Protein AF-0000000069109371 (afdb_homodimer)

Nearest PDB structures (foldseek):
  8oup-assembly1_A  TM=9.408E-01  e=2.846E-06  Spisula solidissima
  8grz-assembly1_A  TM=8.926E-01  e=3.294E-06  Homo sapiens
  2fam-assembly1_A  TM=8.790E-01  e=2.100E-05  Aplysia limacina
  8wub-assembly1_A  TM=8.180E-01  e=6.845E-06  Homo sapiens
  7vqg-assembly1_A  TM=8.157E-01  e=6.209E-06  Homo sapiens

Sequence (316 aa):
CNGMTSTEFTEEQKQLVKTTWNIVREDISKVGVITFLRLFEKFPDVQDLFVPFRGLNSEELRQNVGLREHGMRVMGTIEKCITRIEQPDKLTSMLESLGEKHVVFDTKIEYFDLLSPQLIQAIKPAIGDQWTPSVEQAWNNFLLYITGIMKGAMLQGTCNGMTSTEFTEEQKQLVKTTWNIVREDISKVGVITFLRLFEKFPDVQDLFVPFRGLNSEELRQNVGLREHGMRVMGTIEKCITRIEQPDKLTSMLESLGEKHVVFDTKIEYFDLLSPQLIQAIKPAIGDQWTPSVEQAWNNFLLYITGIMKGAMLQGT

Organism: Magallana gigas (NCBI:txid29159)

Foldseek 3Di:
DPVVLDLDQDPVLLVLCLVLVVLLVVVQLVLLLQLVLVLCVVPVVVLVLVVVRPPPDSVCSVVDPVSSVVSNVVSVLVVVCSVCVVVVVVLLVVLLVVLVVCVVSVHDLCVLVSRLVSSLVSSDVSSPPPDDPSNSSSSVSSSVVSSVSSNVSNVVVD/DPPVLDLDQDPVLLVLCLVLVVLLVVVQLVLLLQLVLVLCVVPVVVLVLVVVRPPPDSVCSVPDPVSSVVSNVVSVLVVVCSVCVVVVVVLLVVLLVVLVVCVVSVHDLCVLVSRLVSSLVSSDVSSPPPDDPSNSSSSSSSSCVSSVSSNVSNVVVD

Solvent-accessible surface area (backbone atoms only — not comparable to full-atom values): 16884 Å² total; per-residue (Å²): 136,78,79,68,76,69,71,66,71,45,75,68,30,52,51,46,43,55,58,47,41,68,47,36,62,79,44,38,60,60,34,23,35,48,18,50,52,50,38,33,68,78,35,55,73,61,33,56,64,37,49,91,51,48,91,58,49,72,70,53,50,74,68,32,64,65,51,45,52,50,18,38,52,54,46,49,49,50,49,51,44,62,75,27,61,89,37,58,69,62,40,47,52,53,35,29,54,50,18,47,51,35,39,57,57,66,54,58,70,68,51,54,69,58,43,50,60,30,40,50,62,34,44,45,69,58,47,43,87,73,59,39,74,67,49,52,49,23,46,52,19,46,51,52,51,55,50,46,48,15,42,52,34,36,56,67,74,98,136,83,76,72,76,68,73,67,72,43,74,68,30,52,52,46,44,53,59,48,42,68,47,36,60,80,44,38,58,59,35,22,36,48,18,52,52,49,36,32,69,77,34,55,74,62,34,57,65,38,50,88,50,50,88,58,50,72,69,55,49,74,68,32,66,66,50,45,52,51,18,36,51,54,47,51,49,51,50,50,43,62,75,27,62,88,37,58,68,63,39,47,52,54,34,29,54,50,19,47,51,36,37,57,58,65,54,58,70,70,51,54,70,58,42,51,61,30,42,52,63,35,46,44,69,57,48,44,88,73,60,40,75,68,48,51,51,23,46,53,19,45,52,50,51,56,49,45,48,15,42,51,34,38,55,66,73,99

InterPro domains:
  IPR000971 Globin [PF00042] (36-147)
  IPR000971 Globin [PS01033] (8-155)
  IPR009050 Globin-like superfamily [SSF46458] (6-154)
  IPR012292 Globin/Protoglobin [G3DSA:1.10.490.10] (2-155)
  IPR050532 Globin-like Oxygen Transporters [PTHR46458] (6-152)

Radius of gyration: 23.79 Å; Cα contacts (8 Å, |Δi|>4): 304; chains: 2; bounding box: 38×77×53 Å

Structure (mmCIF, N/CA/C/O backbone):
data_AF-0000000069109371-model_v1
#
loop_
_entity.id
_entity.type
_entity.pdbx_description
1 polymer 'Globin domain-containing protein'
#
loop_
_atom_site.group_PDB
_atom_site.id
_atom_site.type_symbol
_atom_site.label_atom_id
_atom_site.label_alt_id
_atom_site.label_comp_id
_atom_site.label_asym_id
_atom_site.label_entity_id
_atom_site.label_seq_id
_atom_site.pdbx_PDB_ins_code
_atom_site.Cartn_x
_atom_site.Cartn_y
_atom_site.Cartn_z
_atom_site.occupancy
_atom_site.B_iso_or_equiv
_atom_site.auth_seq_id
_atom_site.auth_comp_id
_atom_site.auth_asym_id
_atom_site.auth_atom_id
_atom_site.pdbx_PDB_model_num
ATOM 1 N N . CYS A 1 1 ? -16.188 31.359 28.922 1 31.09 1 CYS A N 1
ATOM 2 C CA . CYS A 1 1 ? -15.055 30.484 28.625 1 31.09 1 CYS A CA 1
ATOM 3 C C . CYS A 1 1 ? -15.398 29.516 27.484 1 31.09 1 CYS A C 1
ATOM 5 O O . CYS A 1 1 ? -14.688 28.531 27.266 1 31.09 1 CYS A O 1
ATOM 7 N N . ASN A 1 2 ? -16.625 29.375 27.125 1 33.47 2 ASN A N 1
ATOM 8 C CA . ASN A 1 2 ? -17.453 28.562 26.234 1 33.47 2 ASN A CA 1
ATOM 9 C C . ASN A 1 2 ? -16.953 28.625 24.797 1 33.47 2 ASN A C 1
ATOM 11 O O . ASN A 1 2 ? -17.734 28.5 23.859 1 33.47 2 ASN A O 1
ATOM 15 N N . GLY A 1 3 ? -15.898 29.438 24.484 1 38.25 3 GLY A N 1
ATOM 16 C CA . GLY A 1 3 ? -15.398 29.656 23.141 1 38.25 3 GLY A CA 1
ATOM 17 C C . GLY A 1 3 ? -15.281 28.375 22.328 1 38.25 3 GLY A C 1
ATOM 18 O O . GLY A 1 3 ? -14.234 27.734 22.344 1 38.25 3 GLY A O 1
ATOM 19 N N . MET A 1 4 ? -16.172 27.516 22.203 1 41.62 4 MET A N 1
ATOM 20 C CA . MET A 1 4 ? -16.375 26.234 21.547 1 41.62 4 MET A CA 1
ATOM 21 C C . MET A 1 4 ? -15.773 26.234 20.141 1 41.62 4 MET A C 1
ATOM 23 O O . MET A 1 4 ? -16.281 26.906 19.25 1 41.62 4 MET A O 1
ATOM 27 N N . THR A 1 5 ? -14.43 26.281 20.031 1 56.81 5 THR A N 1
ATOM 28 C CA . THR A 1 5 ? -13.711 26.328 18.766 1 56.81 5 THR A CA 1
ATOM 29 C C . THR A 1 5 ? -14.352 25.391 17.75 1 56.81 5 THR A C 1
ATOM 31 O O . THR A 1 5 ? -14.57 24.219 18.016 1 56.81 5 THR A O 1
ATOM 34 N N . SER A 1 6 ? -15.273 25.984 17.016 1 67.81 6 SER A N 1
ATOM 35 C CA . SER A 1 6 ? -16 25.281 15.969 1 67.81 6 SER A CA 1
ATOM 36 C C . SER A 1 6 ? -15.086 24.375 15.156 1 67.81 6 SER A C 1
ATOM 38 O O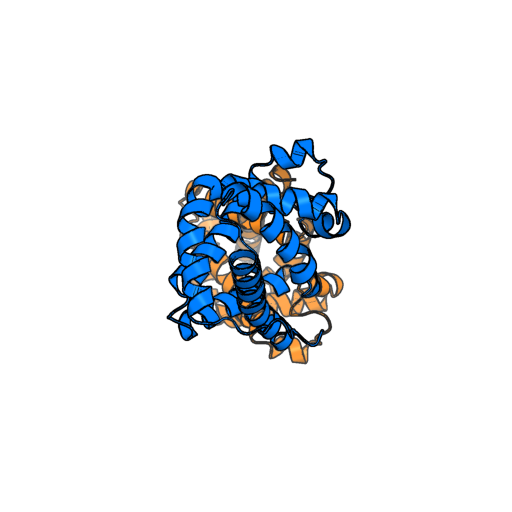 . SER A 1 6 ? -13.945 24.75 14.867 1 67.81 6 SER A O 1
ATOM 40 N N . THR A 1 7 ? -15.383 23.078 15.117 1 74.94 7 THR A N 1
ATOM 41 C CA . THR A 1 7 ? -14.672 22.109 14.289 1 74.94 7 THR A CA 1
ATOM 42 C C . THR A 1 7 ? -15.125 22.188 12.836 1 74.94 7 THR A C 1
ATOM 44 O O . THR A 1 7 ? -14.648 21.438 11.984 1 74.94 7 THR A O 1
ATOM 47 N N . GLU A 1 8 ? -15.93 23.219 12.633 1 83 8 GLU A N 1
ATOM 48 C CA . GLU A 1 8 ? -16.375 23.375 11.25 1 83 8 GLU A CA 1
ATOM 49 C C . GLU A 1 8 ? -15.281 23.984 10.383 1 83 8 GLU A C 1
ATOM 51 O O . GLU A 1 8 ? -14.586 24.906 10.805 1 83 8 GLU A O 1
ATOM 56 N N . PHE A 1 9 ? -15.102 23.438 9.234 1 91.25 9 PHE A N 1
ATOM 57 C CA . PHE A 1 9 ? -14.172 23.969 8.242 1 91.25 9 PHE A CA 1
ATOM 58 C C . PHE A 1 9 ? -14.875 24.969 7.324 1 91.25 9 PHE A C 1
ATOM 60 O O . PHE A 1 9 ? -15.453 24.578 6.305 1 91.25 9 PHE A O 1
ATOM 67 N N . THR A 1 10 ? -14.797 26.297 7.746 1 93.62 10 THR A N 1
ATOM 68 C CA . THR A 1 10 ? -15.609 27.359 7.16 1 93.62 10 THR A CA 1
ATOM 69 C C . THR A 1 10 ? -14.992 27.859 5.859 1 93.62 10 THR A C 1
ATOM 71 O O . THR A 1 10 ? -13.836 27.531 5.555 1 93.62 10 THR A O 1
ATOM 74 N N . GLU A 1 11 ? -15.797 28.672 5.164 1 94.62 11 GLU A N 1
ATOM 75 C CA . GLU A 1 11 ? -15.305 29.281 3.932 1 94.62 11 GLU A CA 1
ATOM 76 C C . GLU A 1 11 ? -14.102 30.188 4.199 1 94.62 11 GLU A C 1
ATOM 78 O O . GLU A 1 11 ? -13.148 30.203 3.424 1 94.62 11 GLU A O 1
ATOM 83 N N . GLU A 1 12 ? -14.172 30.859 5.254 1 95.44 12 GLU A N 1
ATOM 84 C CA . GLU A 1 12 ? -13.062 31.719 5.637 1 95.44 12 GLU A CA 1
ATOM 85 C C . GLU A 1 12 ? -11.797 30.906 5.91 1 95.44 12 GLU A C 1
ATOM 87 O O . GLU A 1 12 ? -10.703 31.297 5.504 1 95.44 12 GLU A O 1
ATOM 92 N N . GLN A 1 13 ? -11.945 29.844 6.539 1 96.56 13 GLN A N 1
ATOM 93 C CA . GLN A 1 13 ? -10.812 28.969 6.855 1 96.56 13 GLN A CA 1
ATOM 94 C C . GLN A 1 13 ? -10.227 28.344 5.594 1 96.56 13 GLN A C 1
ATOM 96 O O . GLN A 1 13 ? -9.016 28.172 5.488 1 96.56 13 GLN A O 1
ATOM 101 N N . LYS A 1 14 ? -11.117 28.016 4.641 1 96.94 14 LYS A N 1
ATOM 102 C CA . LYS A 1 14 ? -10.641 27.516 3.359 1 96.94 14 LYS A CA 1
ATOM 103 C C . LYS A 1 14 ? -9.68 28.5 2.701 1 96.94 14 LYS A C 1
ATOM 105 O O . LYS A 1 14 ? -8.617 28.094 2.205 1 96.94 14 LYS A O 1
ATOM 110 N N . GLN A 1 15 ? -10.047 29.688 2.766 1 96.94 15 GLN A N 1
ATOM 111 C CA . GLN A 1 15 ? -9.219 30.719 2.148 1 96.94 15 GLN A CA 1
ATOM 112 C C . GLN A 1 15 ? -7.891 30.875 2.885 1 96.94 15 GLN A C 1
ATOM 114 O O . GLN A 1 15 ? -6.844 31.047 2.258 1 96.94 15 GLN A O 1
ATOM 119 N N . LEU A 1 16 ? -7.922 30.797 4.195 1 97.81 16 LEU A N 1
ATOM 120 C CA . LEU A 1 16 ? -6.707 30.922 4.992 1 97.81 16 LEU A CA 1
ATOM 121 C C . LEU A 1 16 ? -5.746 29.766 4.695 1 97.81 16 LEU A C 1
ATOM 123 O O . LEU A 1 16 ? -4.543 29.984 4.535 1 97.81 16 LEU A O 1
ATOM 127 N N . VAL A 1 17 ? -6.285 28.578 4.609 1 98.25 17 VAL A N 1
ATOM 128 C CA . VAL A 1 17 ? -5.457 27.406 4.332 1 98.25 17 VAL A CA 1
ATOM 129 C C . VAL A 1 17 ? -4.867 27.516 2.926 1 98.25 17 VAL A C 1
ATOM 131 O O . VAL A 1 17 ? -3.676 27.266 2.729 1 98.25 17 VAL A O 1
ATOM 134 N N . LYS A 1 18 ? -5.668 27.953 1.932 1 97.62 18 LYS A N 1
ATOM 135 C CA . LYS A 1 18 ? -5.195 28.109 0.56 1 97.62 18 LYS A CA 1
ATOM 136 C C . LYS A 1 18 ? -4.07 29.141 0.479 1 97.62 18 LYS A C 1
ATOM 138 O O . LYS A 1 18 ? -3.031 28.891 -0.133 1 97.62 18 LYS A O 1
ATOM 143 N N . THR A 1 19 ? -4.277 30.219 1.129 1 97.31 19 THR A N 1
ATOM 144 C CA . THR A 1 19 ? -3.312 31.312 1.061 1 97.31 19 THR A CA 1
ATOM 145 C C . THR A 1 19 ? -2.01 30.922 1.755 1 97.31 19 THR A C 1
ATOM 147 O O . THR A 1 19 ? -0.923 31.172 1.226 1 97.31 19 THR A O 1
ATOM 150 N N . THR A 1 20 ? -2.137 30.344 2.863 1 97.94 20 THR A N 1
ATOM 151 C CA . THR A 1 20 ? -0.93 30 3.607 1 97.94 20 THR A CA 1
ATOM 152 C C . THR A 1 20 ? -0.245 28.781 2.996 1 97.94 20 THR A C 1
ATOM 154 O O . THR A 1 20 ? 0.967 28.609 3.137 1 97.94 20 THR A O 1
ATOM 157 N N . TRP A 1 21 ? -1.005 27.906 2.289 1 97.94 21 TRP A N 1
ATOM 158 C CA . TRP A 1 21 ? -0.402 26.797 1.563 1 97.94 21 TRP A CA 1
ATOM 159 C C . TRP A 1 21 ? 0.603 27.297 0.532 1 97.94 21 TRP A C 1
ATOM 161 O O . TRP A 1 21 ? 1.646 26.672 0.319 1 97.94 21 TRP A O 1
ATOM 171 N N . ASN A 1 22 ? 0.324 28.422 -0.092 1 97.06 22 ASN A N 1
ATOM 172 C CA . ASN A 1 22 ? 1.21 29 -1.101 1 97.06 22 ASN A CA 1
ATOM 173 C C . ASN A 1 22 ? 2.594 29.297 -0.529 1 97.06 22 ASN A C 1
ATOM 175 O O . ASN A 1 22 ? 3.586 29.281 -1.258 1 97.06 22 ASN A O 1
ATOM 179 N N . ILE A 1 23 ? 2.621 29.484 0.76 1 97.25 23 ILE A N 1
ATOM 180 C CA . ILE A 1 23 ? 3.895 29.703 1.437 1 97.25 23 ILE A CA 1
ATOM 181 C C . ILE A 1 23 ? 4.539 28.359 1.776 1 97.25 23 ILE A C 1
ATOM 183 O O . ILE A 1 23 ? 5.719 28.141 1.495 1 97.25 23 ILE A O 1
ATOM 187 N N . VAL A 1 24 ? 3.764 27.438 2.316 1 97.94 24 VAL A N 1
ATOM 188 C CA . VAL A 1 24 ? 4.234 26.141 2.781 1 97.94 24 VAL A CA 1
ATOM 189 C C . VAL A 1 24 ? 4.812 25.344 1.61 1 97.94 24 VAL A C 1
ATOM 191 O O . VAL A 1 24 ? 5.816 24.641 1.762 1 97.94 24 VAL A O 1
ATOM 194 N N . ARG A 1 25 ? 4.207 25.453 0.442 1 96.31 25 ARG A N 1
ATOM 195 C CA . ARG A 1 25 ? 4.551 24.625 -0.71 1 96.31 25 ARG A CA 1
ATOM 196 C C . ARG A 1 25 ? 5.98 24.891 -1.169 1 96.31 25 ARG A C 1
ATOM 198 O O . ARG A 1 25 ? 6.586 24.062 -1.854 1 96.31 25 ARG A O 1
ATOM 205 N N . GLU A 1 26 ? 6.562 26.062 -0.842 1 95.06 26 GLU A N 1
ATOM 206 C CA . GLU A 1 26 ? 7.941 26.406 -1.181 1 95.06 26 GLU A CA 1
ATOM 207 C C . GLU A 1 26 ? 8.93 25.516 -0.425 1 95.06 26 GLU A C 1
ATOM 209 O O . GLU A 1 26 ? 10.062 25.312 -0.873 1 95.06 26 GLU A O 1
ATOM 214 N N . ASP A 1 27 ? 8.453 24.953 0.69 1 94.75 27 ASP A N 1
ATOM 215 C CA . ASP A 1 27 ? 9.281 24.109 1.544 1 94.75 27 ASP A CA 1
ATOM 216 C C . ASP A 1 27 ? 8.633 22.75 1.765 1 94.75 27 ASP A C 1
ATOM 218 O O . ASP A 1 27 ? 8.766 22.156 2.838 1 94.75 27 ASP A O 1
ATOM 222 N N . ILE A 1 28 ? 7.977 22.297 0.812 1 95.56 28 ILE A N 1
ATOM 223 C CA . ILE A 1 28 ? 7.074 21.172 0.958 1 95.56 28 ILE A CA 1
ATOM 224 C C . ILE A 1 28 ? 7.867 19.922 1.339 1 95.56 28 ILE A C 1
ATOM 226 O O . ILE A 1 28 ? 7.438 19.141 2.193 1 95.56 28 ILE A O 1
ATOM 230 N N . SER A 1 29 ? 9.023 19.734 0.75 1 94.19 29 SER A N 1
ATOM 231 C CA . SER A 1 29 ? 9.836 18.562 1.049 1 94.19 29 SER A CA 1
ATOM 232 C C . SER A 1 29 ? 10.312 18.578 2.498 1 94.19 29 SER A C 1
ATOM 234 O O . SER A 1 29 ? 10.203 17.562 3.205 1 94.19 29 SER A O 1
ATOM 236 N N . LYS A 1 30 ? 10.773 19.719 2.912 1 95.75 30 LYS A N 1
ATOM 237 C CA . LYS A 1 30 ? 11.258 19.875 4.281 1 95.75 30 LYS A CA 1
ATOM 238 C C . LYS A 1 30 ? 10.133 19.656 5.289 1 95.75 30 LYS A C 1
ATOM 240 O O . LYS A 1 30 ? 10.32 18.969 6.293 1 95.75 30 LYS A O 1
ATOM 245 N N . VAL A 1 31 ? 8.969 20.188 5.035 1 97.88 31 VAL A N 1
ATOM 246 C CA . VAL A 1 31 ? 7.832 20.078 5.949 1 97.88 31 VAL A CA 1
ATOM 247 C C . VAL A 1 31 ? 7.422 18.609 6.102 1 97.88 31 VAL A C 1
ATOM 249 O O . VAL A 1 31 ? 7.195 18.141 7.219 1 97.88 31 VAL A O 1
ATOM 252 N N . GLY A 1 32 ? 7.367 17.891 4.992 1 97.88 32 GLY A N 1
ATOM 253 C CA . GLY A 1 32 ? 7.004 16.484 5.039 1 97.88 32 GLY A CA 1
ATOM 254 C C . GLY A 1 32 ? 7.949 15.656 5.883 1 97.88 32 GLY A C 1
ATOM 255 O O . GLY A 1 32 ? 7.512 14.914 6.766 1 97.88 32 GLY A O 1
ATOM 256 N N . VAL A 1 33 ? 9.211 15.859 5.688 1 97.19 33 VAL A N 1
ATOM 257 C CA . VAL A 1 33 ? 10.219 15.07 6.387 1 97.19 33 VAL A CA 1
ATOM 258 C C . VAL A 1 33 ? 10.203 15.414 7.875 1 97.19 33 VAL A C 1
ATOM 260 O O . VAL A 1 33 ? 10.203 14.516 8.727 1 97.19 33 VAL A O 1
ATOM 263 N N . ILE A 1 34 ? 10.117 16.688 8.203 1 97.75 34 ILE A N 1
ATOM 264 C CA . ILE A 1 34 ? 10.141 17.141 9.586 1 97.75 34 ILE A CA 1
ATOM 265 C C . ILE A 1 34 ? 8.93 16.578 10.328 1 97.75 34 ILE A C 1
ATOM 267 O O . ILE A 1 34 ? 9.031 16.203 11.5 1 97.75 34 ILE A O 1
ATOM 271 N N . THR A 1 35 ? 7.832 16.516 9.633 1 98.5 35 THR A N 1
ATOM 272 C CA . THR A 1 35 ? 6.621 15.984 10.242 1 98.5 35 THR A CA 1
ATOM 273 C C . THR A 1 35 ? 6.855 14.562 10.742 1 98.5 35 THR A C 1
ATOM 275 O O . THR A 1 35 ? 6.551 14.242 11.898 1 98.5 35 THR A O 1
ATOM 278 N N . PHE A 1 36 ? 7.449 13.773 9.969 1 98.19 36 PHE A N 1
ATOM 279 C CA . PHE A 1 36 ? 7.617 12.375 10.336 1 98.19 36 PHE A CA 1
ATOM 280 C C . PHE A 1 36 ? 8.773 12.211 11.312 1 98.19 36 PHE A C 1
ATOM 282 O O . PHE A 1 36 ? 8.734 11.352 12.195 1 98.19 36 PHE A O 1
ATOM 289 N N . LEU A 1 37 ? 9.805 13.031 11.148 1 98.06 37 LEU A N 1
ATOM 290 C CA . LEU A 1 37 ? 10.883 12.992 12.133 1 98.06 37 LEU A CA 1
ATOM 291 C C . LEU A 1 37 ? 10.352 13.305 13.531 1 98.06 37 LEU A C 1
ATOM 293 O O . LEU A 1 37 ? 10.688 12.617 14.492 1 98.06 37 LEU A O 1
ATOM 297 N N . ARG A 1 38 ? 9.477 14.266 13.602 1 97.88 38 ARG A N 1
ATOM 298 C CA . ARG A 1 38 ? 8.867 14.625 14.883 1 97.88 38 ARG A CA 1
ATOM 299 C C . ARG A 1 38 ? 7.965 13.5 15.391 1 97.88 38 ARG A C 1
ATOM 301 O O . ARG A 1 38 ? 8.008 13.156 16.578 1 97.88 38 ARG A O 1
ATOM 308 N N . LEU A 1 39 ? 7.207 12.922 14.508 1 98.19 39 LEU A N 1
ATOM 309 C CA . LEU A 1 39 ? 6.312 11.828 14.867 1 98.19 39 LEU A CA 1
ATOM 310 C C . LEU A 1 39 ? 7.094 10.656 15.445 1 98.19 39 LEU A C 1
ATOM 312 O O . LEU A 1 39 ? 6.762 10.148 16.531 1 98.19 39 LEU A O 1
ATOM 316 N N . PHE A 1 40 ? 8.148 10.297 14.789 1 97.94 40 PHE A N 1
ATOM 317 C CA . PHE A 1 40 ? 8.906 9.117 15.172 1 97.94 40 PHE A CA 1
ATOM 318 C C . PHE A 1 40 ? 9.711 9.367 16.438 1 97.94 40 PHE A C 1
ATOM 320 O O . PHE A 1 40 ? 9.922 8.461 17.25 1 97.94 40 PHE A O 1
ATOM 327 N N . GLU A 1 41 ? 10.156 10.586 16.562 1 97.38 41 GLU A N 1
ATOM 328 C CA . GLU A 1 41 ? 10.859 10.953 17.797 1 97.38 41 GLU A CA 1
ATOM 329 C C . GLU A 1 41 ? 9.938 10.875 19 1 97.38 41 GLU A C 1
ATOM 331 O O . GLU A 1 41 ? 10.312 10.336 20.047 1 97.38 41 GLU A O 1
ATOM 336 N N . LYS A 1 42 ? 8.773 11.32 18.906 1 97.25 42 LYS A N 1
ATOM 337 C CA . LYS A 1 42 ? 7.832 11.375 20.016 1 97.25 42 LYS A CA 1
ATOM 338 C C . LYS A 1 42 ? 7.168 10.023 20.234 1 97.25 42 LYS A C 1
ATOM 340 O O . LYS A 1 42 ? 6.855 9.664 21.375 1 97.25 42 LYS A O 1
ATOM 345 N N . PHE A 1 43 ? 6.969 9.32 19.125 1 96.94 43 PHE A N 1
ATOM 346 C CA . PHE A 1 43 ? 6.258 8.047 19.203 1 96.94 43 PHE A CA 1
ATOM 347 C C . PHE A 1 43 ? 7.027 6.953 18.469 1 96.94 43 PHE A C 1
ATOM 349 O O . PHE A 1 43 ? 6.617 6.516 17.406 1 96.94 43 PHE A O 1
ATOM 356 N N . PRO A 1 44 ? 8.008 6.391 19.078 1 95.81 44 PRO A N 1
ATOM 357 C CA . PRO A 1 44 ? 8.852 5.387 18.422 1 95.81 44 PRO A CA 1
ATOM 358 C C . PRO A 1 44 ? 8.07 4.137 18.016 1 95.81 44 PRO A C 1
ATOM 360 O O . PRO A 1 44 ? 8.398 3.496 17.016 1 95.81 44 PRO A O 1
ATOM 363 N N . ASP A 1 45 ? 7.016 3.824 18.75 1 95 45 ASP A N 1
ATOM 364 C CA . ASP A 1 45 ? 6.188 2.67 18.422 1 95 45 ASP A CA 1
ATOM 365 C C . ASP A 1 45 ? 5.496 2.865 17.078 1 95 45 ASP A C 1
ATOM 367 O O . ASP A 1 45 ? 5.277 1.9 16.344 1 95 45 ASP A O 1
ATOM 371 N N . VAL A 1 46 ? 5.211 4.082 16.734 1 95.62 46 VAL A N 1
ATOM 372 C CA . VAL A 1 46 ? 4.59 4.383 15.445 1 95.62 46 VAL A CA 1
ATOM 373 C C . VAL A 1 46 ? 5.605 4.184 14.32 1 95.62 46 VAL A C 1
ATOM 375 O O . VAL A 1 46 ? 5.262 3.695 13.242 1 95.62 46 VAL A O 1
ATOM 378 N N . GLN A 1 47 ? 6.852 4.543 14.602 1 95.75 47 GLN A N 1
ATOM 379 C CA . GLN A 1 47 ? 7.895 4.309 13.609 1 95.75 47 GLN A CA 1
ATOM 380 C C . GLN A 1 47 ? 7.969 2.836 13.219 1 95.75 47 GLN A C 1
ATOM 382 O O . GLN A 1 47 ? 8.203 2.504 12.055 1 95.75 47 GLN A O 1
ATOM 387 N N . ASP A 1 48 ? 7.645 1.933 14.18 1 93.75 48 ASP A N 1
ATOM 388 C CA . ASP A 1 48 ? 7.777 0.494 13.969 1 93.75 48 ASP A CA 1
ATOM 389 C C . ASP A 1 48 ? 6.727 -0.018 12.984 1 93.75 48 ASP A C 1
ATOM 391 O O . ASP A 1 48 ? 6.855 -1.122 12.453 1 93.75 48 ASP A O 1
ATOM 395 N N . LEU A 1 49 ? 5.754 0.798 12.75 1 91.25 49 LEU A N 1
ATOM 396 C CA . LEU A 1 49 ? 4.715 0.408 11.805 1 91.25 49 LEU A CA 1
ATOM 397 C C . LEU A 1 49 ? 5.176 0.641 10.367 1 91.25 49 LEU A C 1
ATOM 399 O O . LEU A 1 49 ? 4.57 0.123 9.43 1 91.25 49 LEU A O 1
ATOM 403 N N . PHE A 1 50 ? 6.199 1.457 10.289 1 94 50 PHE A N 1
ATOM 404 C CA . PHE A 1 50 ? 6.773 1.718 8.969 1 94 50 PHE A CA 1
ATOM 405 C C . PHE A 1 50 ? 7.98 0.818 8.719 1 94 50 PHE A C 1
ATOM 407 O O . PHE A 1 50 ? 9.117 1.189 9.031 1 94 50 PHE A O 1
ATOM 414 N N . VAL A 1 51 ? 7.781 -0.224 8.102 1 91.12 51 VAL A N 1
ATOM 415 C CA . VAL A 1 51 ? 8.727 -1.332 7.977 1 91.12 51 VAL A CA 1
ATOM 416 C C . VAL A 1 51 ? 10.055 -0.82 7.441 1 91.12 51 VAL A C 1
ATOM 418 O O . VAL A 1 51 ? 11.117 -1.12 8 1 91.12 51 VAL A O 1
ATOM 421 N N . PRO A 1 52 ? 10.047 0.05 6.426 1 91.25 52 PRO A N 1
ATOM 422 C CA . PRO A 1 52 ? 11.328 0.503 5.891 1 91.25 52 PRO A CA 1
ATOM 423 C C . PRO A 1 52 ? 12.102 1.387 6.871 1 91.25 52 PRO A C 1
ATOM 425 O O . PRO A 1 52 ? 13.289 1.651 6.668 1 91.25 52 PRO A O 1
ATOM 428 N N . PHE A 1 53 ? 11.422 1.802 7.918 1 95.19 53 PHE A N 1
ATOM 429 C CA . PHE A 1 53 ? 12.07 2.76 8.805 1 95.19 53 PHE A CA 1
ATOM 430 C C . PHE A 1 53 ? 12.352 2.135 10.164 1 95.19 53 PHE A C 1
ATOM 432 O O . PHE A 1 53 ? 12.906 2.789 11.055 1 95.19 53 PHE A O 1
ATOM 439 N N . ARG A 1 54 ? 12.031 0.896 10.391 1 93.81 54 ARG A N 1
ATOM 440 C CA . ARG A 1 54 ? 12.203 0.21 11.664 1 93.81 54 ARG A CA 1
ATOM 441 C C . ARG A 1 54 ? 13.672 0.198 12.078 1 93.81 54 ARG A C 1
ATOM 443 O O . ARG A 1 54 ? 14.547 -0.105 11.266 1 93.81 54 ARG A O 1
ATOM 450 N N . GLY A 1 55 ? 13.867 0.624 13.297 1 94.19 55 GLY A N 1
ATOM 451 C CA . GLY A 1 55 ? 15.18 0.483 13.898 1 94.19 55 GLY A CA 1
ATOM 452 C C . GLY A 1 55 ? 16.141 1.589 13.5 1 94.19 55 GLY A C 1
ATOM 453 O O . GLY A 1 55 ? 17.266 1.646 14 1 94.19 55 GLY A O 1
ATOM 454 N N . LEU A 1 56 ? 15.75 2.467 12.602 1 96.12 56 LEU A N 1
ATOM 455 C CA . LEU A 1 56 ? 16.625 3.57 12.211 1 96.12 56 LEU A CA 1
ATOM 456 C C . LEU A 1 56 ? 16.641 4.652 13.289 1 96.12 56 LEU A C 1
ATOM 458 O O . LEU A 1 56 ? 15.617 4.949 13.898 1 96.12 56 LEU A O 1
ATOM 462 N N . ASN A 1 57 ? 17.797 5.215 13.484 1 96.06 57 ASN A N 1
ATOM 463 C CA . ASN A 1 57 ? 17.891 6.344 14.406 1 96.06 57 ASN A CA 1
ATOM 464 C C . ASN A 1 57 ? 17.625 7.668 13.695 1 96.06 57 ASN A C 1
ATOM 466 O O . ASN A 1 57 ? 17.406 7.695 12.477 1 96.06 57 ASN A O 1
ATOM 470 N N . SER A 1 58 ? 17.641 8.75 14.453 1 94.44 58 SER A N 1
ATOM 471 C CA . SER A 1 58 ? 17.25 10.062 13.945 1 94.44 58 SER A CA 1
ATOM 472 C C . SER A 1 58 ? 18.125 10.484 12.773 1 94.44 58 SER A C 1
ATOM 474 O O . SER A 1 58 ? 17.625 11.023 11.781 1 94.44 58 SER A O 1
ATOM 476 N N . GLU A 1 59 ? 19.375 10.273 12.867 1 95.5 59 GLU A N 1
ATOM 477 C CA . GLU A 1 59 ? 20.312 10.664 11.82 1 95.5 59 GLU A CA 1
ATOM 478 C C . GLU A 1 59 ? 20.078 9.859 10.547 1 95.5 59 GLU A C 1
ATOM 480 O O . GLU A 1 59 ? 20.078 10.414 9.445 1 95.5 59 GLU A O 1
ATOM 485 N N . GLU A 1 60 ? 19.859 8.594 10.719 1 96.5 60 GLU A N 1
ATOM 486 C CA . GLU A 1 60 ? 19.578 7.723 9.578 1 96.5 60 GLU A CA 1
ATOM 487 C C . GLU A 1 60 ? 18.266 8.125 8.898 1 96.5 60 GLU A C 1
ATOM 489 O O . GLU A 1 60 ? 18.172 8.117 7.672 1 96.5 60 GLU A O 1
ATOM 494 N N . LEU A 1 61 ? 17.328 8.438 9.695 1 97.06 61 LEU A N 1
ATOM 495 C CA . LEU A 1 61 ? 16.031 8.852 9.172 1 97.06 61 LEU A CA 1
ATOM 496 C C . LEU A 1 61 ? 16.156 10.133 8.352 1 97.06 61 LEU A C 1
ATOM 498 O O . LEU A 1 61 ? 15.562 10.242 7.273 1 97.06 61 LEU A O 1
ATOM 502 N N . ARG A 1 62 ? 16.969 11.023 8.82 1 95.25 62 ARG A N 1
ATOM 503 C CA . ARG A 1 62 ? 17.125 12.312 8.148 1 95.25 62 ARG A CA 1
ATOM 504 C C . ARG A 1 62 ? 17.719 12.133 6.754 1 95.25 62 ARG A C 1
ATOM 506 O O . ARG A 1 62 ? 17.438 12.922 5.852 1 95.25 62 ARG A O 1
ATOM 513 N N . GLN A 1 63 ? 18.469 11.102 6.59 1 94.88 63 GLN A N 1
ATOM 514 C CA . GLN A 1 63 ? 19.156 10.867 5.324 1 94.88 63 GLN A CA 1
ATOM 515 C C . GLN A 1 63 ? 18.422 9.828 4.48 1 94.88 63 GLN A C 1
ATOM 517 O O . GLN A 1 63 ? 18.844 9.523 3.365 1 94.88 63 GLN A O 1
ATOM 522 N N . ASN A 1 64 ? 17.375 9.344 4.984 1 95 64 ASN A N 1
ATOM 523 C CA . ASN A 1 64 ? 16.672 8.25 4.32 1 95 64 ASN A CA 1
ATOM 524 C C . ASN A 1 64 ? 15.844 8.742 3.137 1 95 64 ASN A C 1
ATOM 526 O O . ASN A 1 64 ? 14.914 9.531 3.311 1 95 64 ASN A O 1
ATOM 530 N N . VAL A 1 65 ? 16.109 8.219 1.979 1 93.88 65 VAL A N 1
ATOM 531 C CA . VAL A 1 65 ? 15.445 8.633 0.751 1 93.88 65 VAL A CA 1
ATOM 532 C C . VAL A 1 65 ? 13.984 8.188 0.786 1 93.88 65 VAL A C 1
ATOM 534 O O . VAL A 1 65 ? 13.094 8.914 0.326 1 93.88 65 VAL A O 1
ATOM 537 N N . GLY A 1 66 ? 13.734 7.07 1.409 1 93.56 66 GLY A N 1
ATOM 538 C CA . GLY A 1 66 ? 12.383 6.562 1.529 1 93.56 66 GLY A CA 1
ATOM 539 C C . GLY A 1 66 ? 11.477 7.449 2.365 1 93.56 66 GLY A C 1
ATOM 540 O O . GLY A 1 66 ? 10.312 7.664 2.02 1 93.56 66 GLY A O 1
ATOM 541 N N . LEU A 1 67 ? 12.047 7.914 3.398 1 96.25 67 LEU A N 1
ATOM 542 C CA . LEU A 1 67 ? 11.266 8.805 4.254 1 96.25 67 LEU A CA 1
ATOM 543 C C . LEU A 1 67 ? 10.945 10.109 3.533 1 96.25 67 LEU A C 1
ATOM 545 O O . LEU A 1 67 ? 9.82 10.602 3.615 1 96.25 67 LEU A O 1
ATOM 549 N N . ARG A 1 68 ? 11.891 10.633 2.811 1 96.19 68 ARG A N 1
ATOM 550 C CA . ARG A 1 68 ? 11.664 11.852 2.037 1 96.19 68 ARG A CA 1
ATOM 551 C C . ARG A 1 68 ? 10.555 11.648 1.011 1 96.19 68 ARG A C 1
ATOM 553 O O . ARG A 1 68 ? 9.664 12.492 0.88 1 96.19 68 ARG A O 1
ATOM 560 N N . GLU A 1 69 ? 10.609 10.562 0.373 1 95.19 69 GLU A N 1
ATOM 561 C CA . GLU A 1 69 ? 9.602 10.266 -0.639 1 95.19 69 GLU A CA 1
ATOM 562 C C . GLU A 1 69 ? 8.219 10.102 -0.01 1 95.19 69 GLU A C 1
ATOM 564 O O . GLU A 1 69 ? 7.227 10.586 -0.551 1 95.19 69 GLU A O 1
ATOM 569 N N . HIS A 1 70 ? 8.195 9.391 1.102 1 95.94 70 HIS A N 1
ATOM 570 C CA . HIS A 1 70 ? 6.914 9.219 1.784 1 95.94 70 HIS A CA 1
ATOM 571 C C . HIS A 1 70 ? 6.359 10.555 2.258 1 95.94 70 HIS A C 1
ATOM 573 O O . HIS A 1 70 ? 5.168 10.836 2.094 1 95.94 70 HIS A O 1
ATOM 579 N N . GLY A 1 71 ? 7.223 11.367 2.859 1 97.06 71 GLY A N 1
ATOM 580 C CA . GLY A 1 71 ? 6.809 12.703 3.262 1 97.06 71 GLY A CA 1
ATOM 581 C C . GLY A 1 71 ? 6.238 13.523 2.117 1 97.06 71 GLY A C 1
ATOM 582 O O . GLY A 1 71 ? 5.199 14.172 2.268 1 97.06 71 GLY A O 1
ATOM 583 N N . MET A 1 72 ? 6.883 13.43 0.987 1 96.94 72 MET A N 1
ATOM 584 C CA . MET A 1 72 ? 6.43 14.164 -0.192 1 96.94 72 MET A CA 1
ATOM 585 C C . MET A 1 72 ? 5.074 13.656 -0.667 1 96.94 72 MET A C 1
ATOM 587 O O . MET A 1 72 ? 4.234 14.438 -1.114 1 96.94 72 MET A O 1
ATOM 591 N N . ARG A 1 73 ? 4.863 12.422 -0.575 1 96.69 73 ARG A N 1
ATOM 592 C CA . ARG A 1 73 ? 3.568 11.867 -0.954 1 96.69 73 ARG A CA 1
ATOM 593 C C . ARG A 1 73 ? 2.459 12.398 -0.051 1 96.69 73 ARG A C 1
ATOM 595 O O . ARG A 1 73 ? 1.375 12.734 -0.527 1 96.69 73 ARG A O 1
ATOM 602 N N . VAL A 1 74 ? 2.723 12.438 1.229 1 97.88 74 VAL A N 1
ATOM 603 C CA . VAL A 1 74 ? 1.739 12.938 2.182 1 97.88 74 VAL A CA 1
ATOM 604 C C . VAL A 1 74 ? 1.438 14.406 1.881 1 97.88 74 VAL A C 1
ATOM 606 O O . VAL A 1 74 ? 0.273 14.797 1.783 1 97.88 74 VAL A O 1
ATOM 609 N N . MET A 1 75 ? 2.461 15.172 1.636 1 98.31 75 MET A N 1
ATOM 610 C CA . MET A 1 75 ? 2.279 16.594 1.342 1 98.31 75 MET A CA 1
ATOM 611 C C . MET A 1 75 ? 1.574 16.781 0.002 1 98.31 75 MET A C 1
ATOM 613 O O . MET A 1 75 ? 0.794 17.719 -0.165 1 98.31 75 MET A O 1
ATOM 617 N N . GLY A 1 76 ? 1.896 15.938 -0.939 1 98.06 76 GLY A N 1
ATOM 618 C CA . GLY A 1 76 ? 1.166 15.953 -2.197 1 98.06 76 GLY A CA 1
ATOM 619 C C . GLY A 1 76 ? -0.322 15.719 -2.025 1 98.06 76 GLY A C 1
ATOM 620 O O . GLY A 1 76 ? -1.139 16.344 -2.703 1 98.06 76 GLY A O 1
ATOM 621 N N . THR A 1 77 ? -0.645 14.844 -1.16 1 97.88 77 THR A N 1
ATOM 622 C CA . THR A 1 77 ? -2.051 14.586 -0.865 1 97.88 77 THR A CA 1
ATOM 623 C C . THR A 1 77 ? -2.703 15.812 -0.23 1 97.88 77 THR A C 1
ATOM 625 O O . THR A 1 77 ? -3.832 16.172 -0.576 1 97.88 77 THR A O 1
ATOM 628 N N . ILE A 1 78 ? -2.014 16.406 0.657 1 98.19 78 ILE A N 1
ATOM 629 C CA . ILE A 1 78 ? -2.504 17.641 1.275 1 98.19 78 ILE A CA 1
ATOM 630 C C . ILE A 1 78 ? -2.762 18.688 0.2 1 98.19 78 ILE A C 1
ATOM 632 O O . ILE A 1 78 ? -3.809 19.344 0.199 1 98.19 78 ILE A O 1
ATOM 636 N N . GLU A 1 79 ? -1.862 18.828 -0.691 1 98 79 GLU A N 1
ATOM 637 C CA . GLU A 1 79 ? -2.039 19.75 -1.805 1 98 79 GLU A CA 1
ATOM 638 C C . GLU A 1 79 ? -3.301 19.422 -2.6 1 98 79 GLU A C 1
ATOM 640 O O . GLU A 1 79 ? -4.09 20.312 -2.918 1 98 79 GLU A O 1
ATOM 645 N N . LYS A 1 80 ? -3.479 18.203 -2.906 1 98 80 LYS A N 1
ATOM 646 C CA . LYS A 1 80 ? -4.66 17.797 -3.66 1 98 80 LYS A CA 1
ATOM 647 C C . LYS A 1 80 ? -5.941 18.109 -2.895 1 98 80 LYS A C 1
ATOM 649 O O . LYS A 1 80 ? -6.934 18.547 -3.486 1 98 80 LYS A O 1
ATOM 654 N N . CYS A 1 81 ? -5.883 17.891 -1.633 1 97.88 81 CYS A N 1
ATOM 655 C CA . CYS A 1 81 ? -7.039 18.219 -0.808 1 97.88 81 CYS A CA 1
ATOM 656 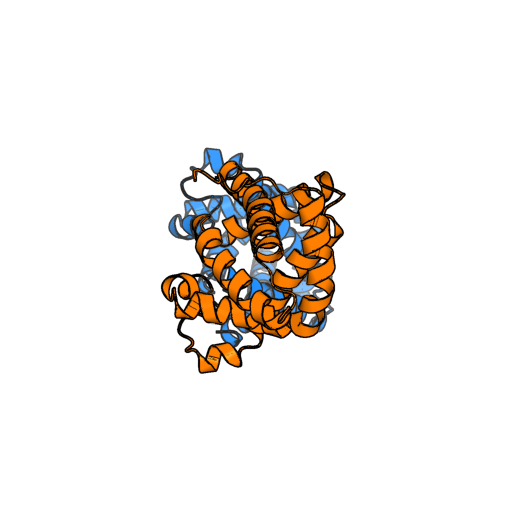C C . CYS A 1 81 ? -7.348 19.703 -0.872 1 97.88 81 CYS A C 1
ATOM 658 O O . CYS A 1 81 ? -8.508 20.094 -1.039 1 97.88 81 CYS A O 1
ATOM 660 N N . ILE A 1 82 ? -6.367 20.531 -0.754 1 97.44 82 ILE A N 1
ATOM 661 C CA . ILE A 1 82 ? -6.543 21.969 -0.756 1 97.44 82 ILE A CA 1
ATOM 662 C C . ILE A 1 82 ? -7.051 22.438 -2.123 1 97.44 82 ILE A C 1
ATOM 664 O O . ILE A 1 82 ? -7.949 23.266 -2.211 1 97.44 82 ILE A O 1
ATOM 668 N N . THR A 1 83 ? -6.551 21.812 -3.168 1 95.44 83 THR A N 1
ATOM 669 C CA . THR A 1 83 ? -6.941 22.172 -4.527 1 95.44 83 THR A CA 1
ATOM 670 C C . THR A 1 83 ? -8.375 21.734 -4.809 1 95.44 83 THR A C 1
ATOM 672 O O . THR A 1 83 ? -9.07 22.359 -5.613 1 95.44 83 THR A O 1
ATOM 675 N N . ARG A 1 84 ? -8.758 20.734 -4.082 1 95.5 84 ARG A N 1
ATOM 676 C CA . ARG A 1 84 ? -10.078 20.172 -4.348 1 95.5 84 ARG A CA 1
ATOM 677 C C . ARG A 1 84 ? -11.07 20.562 -3.258 1 95.5 84 ARG A C 1
ATOM 679 O O . ARG A 1 84 ? -12.141 19.969 -3.139 1 95.5 84 ARG A O 1
ATOM 686 N N . ILE A 1 85 ? -10.711 21.5 -2.465 1 93.81 85 ILE A N 1
ATOM 687 C CA . ILE A 1 85 ? -11.516 21.844 -1.302 1 93.81 85 ILE A CA 1
ATOM 688 C C . ILE A 1 85 ? -12.922 22.25 -1.75 1 93.81 85 ILE A C 1
ATOM 690 O O . ILE A 1 85 ? -13.891 22.062 -1.016 1 93.81 85 ILE A O 1
ATOM 694 N N . GLU A 1 86 ? -13.094 22.719 -3.018 1 91.94 86 GLU A N 1
ATOM 695 C CA . GLU A 1 86 ? -14.383 23.141 -3.555 1 91.94 86 GLU A CA 1
ATOM 696 C C . GLU A 1 86 ? -15.055 22.016 -4.34 1 91.94 86 GLU A C 1
ATOM 698 O O . GLU A 1 86 ? -16.094 22.234 -4.969 1 91.94 86 GLU A O 1
ATOM 703 N N . GLN A 1 87 ? -14.477 20.906 -4.367 1 95.06 87 GLN A N 1
ATOM 704 C CA . GLN A 1 87 ? -15.016 19.703 -5.004 1 95.06 87 GLN A CA 1
ATOM 705 C C . GLN A 1 87 ? -15.156 18.562 -3.996 1 95.06 87 GLN A C 1
ATOM 707 O O . GLN A 1 87 ? -14.469 17.547 -4.109 1 95.06 87 GLN A O 1
ATOM 712 N N . PRO A 1 88 ? -16.078 18.734 -3.082 1 92.81 88 PRO A N 1
ATOM 713 C CA . PRO A 1 88 ? -16.141 17.844 -1.923 1 92.81 88 PRO A CA 1
ATOM 714 C C . PRO A 1 88 ? -16.328 16.375 -2.316 1 92.81 88 PRO A C 1
ATOM 716 O O . PRO A 1 88 ? -15.812 15.484 -1.646 1 92.81 88 PRO A O 1
ATOM 719 N N . ASP A 1 89 ? -17.031 16.094 -3.441 1 95.94 89 ASP A N 1
ATOM 720 C CA . ASP A 1 89 ? -17.266 14.719 -3.842 1 95.94 89 ASP A CA 1
ATOM 721 C C . ASP A 1 89 ? -15.961 14.047 -4.281 1 95.94 89 ASP A C 1
ATOM 723 O O . ASP A 1 89 ? -15.688 12.906 -3.904 1 95.94 89 ASP A O 1
ATOM 727 N N . LYS A 1 90 ? -15.203 14.781 -5.031 1 95.88 90 LYS A N 1
ATOM 728 C CA . LYS A 1 90 ? -13.922 14.266 -5.488 1 95.88 90 LYS A CA 1
ATOM 729 C C . LYS A 1 90 ? -12.945 14.102 -4.324 1 95.88 90 LYS A C 1
ATOM 731 O O . LYS A 1 90 ? -12.219 13.109 -4.25 1 95.88 90 LYS A O 1
ATOM 736 N N . LEU A 1 91 ? -12.992 15.062 -3.482 1 97 91 LEU A N 1
ATOM 737 C CA . LEU A 1 91 ? -12.133 15.023 -2.303 1 97 91 LEU A CA 1
ATOM 738 C C . LEU A 1 91 ? -12.477 13.828 -1.418 1 97 91 LEU A C 1
ATOM 740 O O . LEU A 1 91 ? -11.586 13.094 -0.997 1 97 91 LEU A O 1
ATOM 744 N N . THR A 1 92 ? -13.703 13.633 -1.232 1 97.19 92 THR A N 1
ATOM 745 C CA . THR A 1 92 ? -14.172 12.547 -0.38 1 97.19 92 THR A CA 1
ATOM 746 C C . THR A 1 92 ? -13.789 11.188 -0.976 1 97.19 92 THR A C 1
ATOM 748 O O . THR A 1 92 ? -13.258 10.328 -0.278 1 97.19 92 THR A O 1
ATOM 751 N N . SER A 1 93 ? -14.008 11.055 -2.225 1 97.5 93 SER A N 1
ATOM 752 C CA . SER A 1 93 ? -13.695 9.797 -2.895 1 97.5 93 SER A CA 1
ATOM 753 C C . SER A 1 93 ? -12.203 9.484 -2.797 1 97.5 93 SER A C 1
ATOM 755 O O . SER A 1 93 ? -11.82 8.352 -2.488 1 97.5 93 SER A O 1
ATOM 757 N N . MET A 1 94 ? -11.445 10.43 -3.041 1 97.56 94 MET A N 1
ATOM 758 C CA . MET A 1 94 ? -10 10.258 -2.977 1 97.56 94 MET A CA 1
ATOM 759 C C . MET A 1 94 ? -9.562 9.867 -1.571 1 97.56 94 MET A C 1
ATOM 761 O O . MET A 1 94 ? -8.781 8.93 -1.399 1 97.56 94 MET A O 1
ATOM 765 N N . LEU A 1 95 ? -10.094 10.539 -0.569 1 97.94 95 LEU A N 1
ATOM 766 C CA . LEU A 1 95 ? -9.672 10.32 0.81 1 97.94 95 LEU A CA 1
ATOM 767 C C . LEU A 1 95 ? -10.227 9 1.344 1 97.94 95 LEU A C 1
ATOM 769 O O . LEU A 1 95 ? -9.578 8.336 2.154 1 97.94 95 LEU A O 1
ATOM 773 N N . GLU A 1 96 ? -11.367 8.625 0.901 1 97.25 96 GLU A N 1
ATOM 774 C CA . GLU A 1 96 ? -11.898 7.316 1.272 1 97.25 96 GLU A CA 1
ATOM 775 C C . GLU A 1 96 ? -11.016 6.188 0.743 1 97.25 96 GLU A C 1
ATOM 777 O O . GLU A 1 96 ? -10.695 5.25 1.474 1 97.25 96 GLU A O 1
ATOM 782 N N . SER A 1 97 ? -10.633 6.375 -0.491 1 96.12 97 SER A N 1
ATOM 783 C CA . SER A 1 97 ? -9.719 5.398 -1.081 1 96.12 97 SER A CA 1
ATOM 784 C C . SER A 1 97 ? -8.398 5.348 -0.321 1 96.12 97 SER A C 1
ATOM 786 O O . SER A 1 97 ? -7.867 4.262 -0.065 1 96.12 97 SER A O 1
ATOM 788 N N . LEU A 1 98 ? -7.953 6.441 0.089 1 97.38 98 LEU A N 1
ATOM 789 C CA . LEU A 1 98 ? -6.707 6.5 0.846 1 97.38 98 LEU A CA 1
ATOM 790 C C . LEU A 1 98 ? -6.879 5.883 2.23 1 97.38 98 LEU A C 1
ATOM 792 O O . LEU A 1 98 ? -5.984 5.199 2.727 1 97.38 98 LEU A O 1
ATOM 796 N N . GLY A 1 99 ? -7.977 6.113 2.838 1 96.25 99 GLY A N 1
ATOM 797 C CA . GLY A 1 99 ? -8.273 5.453 4.102 1 96.25 99 GLY A CA 1
ATOM 798 C C . GLY A 1 99 ? -8.25 3.941 4.004 1 96.25 99 GLY A C 1
ATOM 799 O O . GLY A 1 99 ? -7.672 3.268 4.859 1 96.25 99 GLY A O 1
ATOM 800 N N . GLU A 1 100 ? -8.828 3.453 2.984 1 92.88 100 GLU A N 1
ATOM 801 C CA . GLU A 1 100 ? -8.844 2.012 2.762 1 92.88 100 GLU A CA 1
ATOM 802 C C . GLU A 1 100 ? -7.43 1.459 2.604 1 92.88 100 GLU A C 1
ATOM 804 O O . GLU A 1 100 ? -7.117 0.381 3.113 1 92.88 100 GLU A O 1
ATOM 809 N N . LYS A 1 101 ? -6.617 2.178 1.937 1 92.75 101 LYS A N 1
ATOM 810 C CA . LYS A 1 101 ? -5.223 1.767 1.791 1 92.75 101 LYS A CA 1
ATOM 811 C C . LYS A 1 101 ? -4.516 1.729 3.143 1 92.75 101 LYS A C 1
ATOM 813 O O . LYS A 1 101 ? -3.699 0.841 3.398 1 92.75 101 LYS A O 1
ATOM 818 N N . HIS A 1 102 ? -4.816 2.639 3.986 1 94.75 102 HIS A N 1
ATOM 819 C CA . HIS A 1 102 ? -4.203 2.691 5.309 1 94.75 102 HIS A CA 1
ATOM 820 C C . HIS A 1 102 ? -4.641 1.511 6.168 1 94.75 102 HIS A C 1
ATOM 822 O O . HIS A 1 102 ? -3.871 1.025 7 1 94.75 102 HIS A O 1
ATOM 828 N N . VAL A 1 103 ? -5.844 1.028 5.91 1 90.94 103 VAL A N 1
ATOM 829 C CA . VAL A 1 103 ? -6.273 -0.194 6.582 1 90.94 103 VAL A CA 1
ATOM 830 C C . VAL A 1 103 ? -5.383 -1.358 6.156 1 90.94 103 VAL A C 1
ATOM 832 O O . VAL A 1 103 ? -4.934 -2.146 6.992 1 90.94 103 VAL A O 1
ATOM 835 N N . VAL A 1 104 ? -5.09 -1.38 4.902 1 88.81 104 VAL A N 1
ATOM 836 C CA . VAL A 1 104 ? -4.254 -2.439 4.348 1 88.81 104 VAL A CA 1
ATOM 837 C C . VAL A 1 104 ? -2.861 -2.375 4.973 1 88.81 104 VAL A C 1
ATOM 839 O O . VAL A 1 104 ? -2.234 -3.41 5.219 1 88.81 104 VAL A O 1
ATOM 842 N N . PHE A 1 105 ? -2.404 -1.188 5.305 1 90.19 105 PHE A N 1
ATOM 843 C CA . PHE A 1 105 ? -1.098 -0.995 5.922 1 90.19 105 PHE A CA 1
ATOM 844 C C . PHE A 1 105 ? -1.171 -1.238 7.426 1 90.19 105 PHE A C 1
ATOM 846 O O . PHE A 1 105 ? -0.189 -1.033 8.141 1 90.19 105 PHE A O 1
ATOM 853 N N . ASP A 1 106 ? -2.318 -1.524 7.941 1 91.06 106 ASP A N 1
ATOM 854 C CA . ASP A 1 106 ? -2.568 -1.795 9.352 1 91.06 106 ASP A CA 1
ATOM 855 C C . ASP A 1 106 ? -2.424 -0.525 10.188 1 91.06 106 ASP A C 1
ATOM 857 O O . ASP A 1 106 ? -1.95 -0.575 11.328 1 91.06 106 ASP A O 1
ATOM 861 N N . THR A 1 107 ? -2.744 0.58 9.531 1 92.75 107 THR A N 1
ATOM 862 C CA . THR A 1 107 ? -2.736 1.865 10.219 1 92.75 107 THR A CA 1
ATOM 863 C C . THR A 1 107 ? -3.967 2.008 11.109 1 92.75 107 THR A C 1
ATOM 865 O O . THR A 1 107 ? -5.082 1.685 10.695 1 92.75 107 THR A O 1
ATOM 868 N N . LYS A 1 108 ? -3.768 2.449 12.32 1 92.81 108 LYS A N 1
ATOM 869 C CA . LYS A 1 108 ? -4.891 2.711 13.219 1 92.81 108 LYS A CA 1
ATOM 870 C C . LYS A 1 108 ? -5.355 4.16 13.109 1 92.81 108 LYS A C 1
ATOM 872 O O . LYS A 1 108 ? -4.551 5.059 12.844 1 92.81 108 LYS A O 1
ATOM 877 N N . ILE A 1 109 ? -6.605 4.379 13.297 1 94.56 109 ILE A N 1
ATOM 878 C CA . ILE A 1 109 ? -7.188 5.703 13.117 1 94.56 109 ILE A CA 1
ATOM 879 C C . ILE A 1 109 ? -6.598 6.668 14.141 1 94.56 109 ILE A C 1
ATOM 881 O O . ILE A 1 109 ? -6.488 7.871 13.883 1 94.56 109 ILE A O 1
ATOM 885 N N . GLU A 1 110 ? -6.188 6.199 15.289 1 95.31 110 GLU A N 1
ATOM 886 C CA . GLU A 1 110 ? -5.648 7.035 16.359 1 95.31 110 GLU A CA 1
ATOM 887 C C . GLU A 1 110 ? -4.34 7.695 15.938 1 95.31 110 GLU A C 1
ATOM 889 O O . GLU A 1 110 ? -3.949 8.727 16.5 1 95.31 110 GLU A O 1
ATOM 894 N N . TYR A 1 111 ? -3.697 7.133 14.992 1 95.38 111 TYR A N 1
ATOM 895 C CA . TYR A 1 111 ? -2.393 7.645 14.578 1 95.38 111 TYR A CA 1
ATOM 896 C C . TYR A 1 111 ? -2.529 8.977 13.859 1 95.38 111 TYR A C 1
ATOM 898 O O . TYR A 1 111 ? -1.604 9.797 13.875 1 95.38 111 TYR A O 1
ATOM 906 N N . PHE A 1 112 ? -3.676 9.188 13.273 1 96.75 112 PHE A N 1
ATOM 907 C CA . PHE A 1 112 ? -3.92 10.477 12.648 1 96.75 112 PHE A CA 1
ATOM 908 C C . PHE A 1 112 ? -3.869 11.594 13.688 1 96.75 112 PHE A C 1
ATOM 910 O O . PHE A 1 112 ? -3.375 12.688 13.406 1 96.75 112 PHE A O 1
ATOM 917 N N . ASP A 1 113 ? -4.305 11.266 14.883 1 97.12 113 ASP A N 1
ATOM 918 C CA . ASP A 1 113 ? -4.32 12.25 15.961 1 97.12 113 ASP A CA 1
ATOM 919 C C . ASP A 1 113 ? -2.908 12.523 16.469 1 97.12 113 ASP A C 1
ATOM 921 O O . ASP A 1 113 ? -2.652 13.562 17.078 1 97.12 113 ASP A O 1
ATOM 925 N N . LEU A 1 114 ? -2.051 11.594 16.234 1 97.75 114 LEU A N 1
ATOM 926 C CA . LEU A 1 114 ? -0.652 11.781 16.609 1 97.75 114 LEU A CA 1
ATOM 927 C C . LEU A 1 114 ? 0.096 12.555 15.531 1 97.75 114 LEU A C 1
ATOM 929 O O . LEU A 1 114 ? 0.992 13.344 15.836 1 97.75 114 LEU A O 1
ATOM 933 N N . LEU A 1 115 ? -0.323 12.375 14.273 1 97.94 115 LEU A N 1
ATOM 934 C CA . LEU A 1 115 ? 0.375 12.953 13.125 1 97.94 115 LEU A CA 1
ATOM 935 C C . LEU A 1 115 ? 0.021 14.422 12.961 1 97.94 115 LEU A C 1
ATOM 937 O O . LEU A 1 115 ? 0.895 15.25 12.688 1 97.94 115 LEU A O 1
ATOM 941 N N . SER A 1 116 ? -1.253 14.766 13.156 1 98.19 116 SER A N 1
ATOM 942 C CA . SER A 1 116 ? -1.763 16.078 12.805 1 98.19 116 SER A CA 1
ATOM 943 C C . SER A 1 116 ? -1.044 17.188 13.578 1 98.19 116 SER A C 1
ATOM 945 O O . SER A 1 116 ? -0.588 18.172 13 1 98.19 116 SER A O 1
ATOM 947 N N . PRO A 1 117 ? -0.827 17 14.891 1 98.38 117 PRO A N 1
ATOM 948 C CA . PRO A 1 117 ? -0.113 18.047 15.609 1 98.38 117 PRO A CA 1
ATOM 949 C C . PRO A 1 117 ? 1.327 18.219 15.133 1 98.38 117 PRO A C 1
ATOM 951 O O . PRO A 1 117 ? 1.865 19.328 15.172 1 98.38 117 PRO A O 1
ATOM 954 N N . GLN A 1 118 ? 1.96 17.125 14.711 1 98.62 118 GLN A N 1
ATOM 955 C CA . GLN A 1 118 ? 3.324 17.234 14.203 1 98.62 118 GLN A CA 1
ATOM 956 C C . GLN A 1 118 ? 3.363 18.016 12.891 1 98.62 118 GLN A C 1
ATOM 958 O O . GLN A 1 118 ? 4.297 18.781 12.648 1 98.62 118 GLN A O 1
ATOM 963 N N . LEU A 1 119 ? 2.352 17.766 12.055 1 98.62 119 LEU A N 1
ATOM 964 C CA . LEU A 1 119 ? 2.256 18.5 10.797 1 98.62 119 LEU A CA 1
ATOM 965 C C . LEU A 1 119 ? 2.055 19.984 11.055 1 98.62 119 LEU A C 1
ATOM 967 O O . LEU A 1 119 ? 2.705 20.828 10.43 1 98.62 119 LEU A O 1
ATOM 971 N N . ILE A 1 120 ? 1.243 20.312 12.016 1 98.56 120 ILE A N 1
ATOM 972 C CA . ILE A 1 120 ? 0.999 21.703 12.383 1 98.56 120 ILE A CA 1
ATOM 973 C C . ILE A 1 120 ? 2.299 22.344 12.859 1 98.56 120 ILE A C 1
ATOM 975 O O . ILE A 1 120 ? 2.643 23.453 12.43 1 98.56 120 ILE A O 1
ATOM 979 N N . GLN A 1 121 ? 3.004 21.609 13.641 1 98.06 121 GLN A N 1
ATOM 980 C CA . GLN A 1 121 ? 4.258 22.141 14.172 1 98.06 121 GLN A CA 1
ATOM 981 C C . GLN A 1 121 ? 5.289 22.328 13.062 1 98.06 121 GLN A C 1
ATOM 983 O O . GLN A 1 121 ? 6.148 23.203 13.141 1 98.06 121 GLN A O 1
ATOM 988 N N . ALA A 1 122 ? 5.184 21.5 12.07 1 97.94 122 ALA A N 1
ATOM 989 C CA . ALA A 1 122 ? 6.117 21.594 10.953 1 97.94 122 ALA A CA 1
ATOM 990 C C . ALA A 1 122 ? 5.75 22.75 10.023 1 97.94 122 ALA A C 1
ATOM 992 O O . ALA A 1 122 ? 6.629 23.375 9.43 1 97.94 122 ALA A O 1
ATOM 993 N N . ILE A 1 123 ? 4.492 23.062 9.922 1 98.25 123 ILE A N 1
ATOM 994 C CA . ILE A 1 123 ? 4.004 24.078 8.992 1 98.25 123 ILE A CA 1
ATOM 995 C C . ILE A 1 123 ? 4.215 25.469 9.594 1 98.25 123 ILE A C 1
ATOM 997 O O . ILE A 1 123 ? 4.488 26.422 8.867 1 98.25 123 ILE A O 1
ATOM 1001 N N . LYS A 1 124 ? 4.16 25.609 10.867 1 98 124 LYS A N 1
ATOM 1002 C CA . LYS A 1 124 ? 4.199 26.891 11.562 1 98 124 LYS A CA 1
ATOM 1003 C C . LYS A 1 124 ? 5.449 27.672 11.188 1 98 124 LYS A C 1
ATOM 1005 O O . LYS A 1 124 ? 5.352 28.828 10.758 1 98 124 LYS A O 1
ATOM 1010 N N . PRO A 1 125 ? 6.633 27.125 11.258 1 96.94 125 PRO A N 1
ATOM 1011 C CA . PRO A 1 125 ? 7.828 27.891 10.914 1 96.94 125 PRO A CA 1
ATOM 1012 C C . PRO A 1 125 ? 7.891 28.234 9.43 1 96.94 125 PRO A C 1
ATOM 1014 O O . PRO A 1 125 ? 8.484 29.266 9.055 1 96.94 125 PRO A O 1
ATOM 1017 N N . ALA A 1 126 ? 7.344 27.391 8.594 1 96.19 126 ALA A N 1
ATOM 1018 C CA . ALA A 1 126 ? 7.332 27.672 7.156 1 96.19 126 ALA A CA 1
ATOM 1019 C C . ALA A 1 126 ? 6.484 28.906 6.848 1 96.19 126 ALA A C 1
ATOM 1021 O O . ALA A 1 126 ? 6.836 29.703 5.973 1 96.19 126 ALA A O 1
ATOM 1022 N N . ILE A 1 127 ? 5.41 29.078 7.539 1 97.31 127 ILE A N 1
ATOM 1023 C CA . ILE A 1 127 ? 4.512 30.203 7.328 1 97.31 127 ILE A CA 1
ATOM 1024 C C . ILE A 1 127 ? 5.098 31.453 7.973 1 97.31 127 ILE A C 1
ATOM 1026 O O . ILE A 1 127 ? 4.938 32.562 7.453 1 97.31 127 ILE A O 1
ATOM 1030 N N . GLY A 1 128 ? 5.746 31.312 9.203 1 96.25 128 GLY A N 1
ATOM 1031 C CA . GLY A 1 128 ? 6.457 32.406 9.836 1 96.25 128 GLY A CA 1
ATOM 1032 C C . GLY A 1 128 ? 5.531 33.438 10.453 1 96.25 128 GLY A C 1
ATOM 1033 O O . GLY A 1 128 ? 4.617 33.094 11.203 1 96.25 128 GLY A O 1
ATOM 1034 N N . ASP A 1 129 ? 5.668 34.688 10.062 1 96.19 129 ASP A N 1
ATOM 1035 C CA . ASP A 1 129 ? 5.012 35.812 10.703 1 96.19 129 ASP A CA 1
ATOM 1036 C C . ASP A 1 129 ? 3.52 35.844 10.383 1 96.19 129 ASP A C 1
ATOM 1038 O O . ASP A 1 129 ? 2.736 36.469 11.094 1 96.19 129 ASP A O 1
ATOM 1042 N N . GLN A 1 130 ? 3.174 35.125 9.422 1 96.94 130 GLN A N 1
ATOM 1043 C CA . GLN A 1 130 ? 1.772 35.125 9.008 1 96.94 130 GLN A CA 1
ATOM 1044 C C . GLN A 1 130 ? 0.966 34.094 9.797 1 96.94 130 GLN A C 1
ATOM 1046 O O . GLN A 1 130 ? -0.251 34 9.633 1 96.94 130 GLN A O 1
ATOM 1051 N N . TRP A 1 131 ? 1.67 33.375 10.672 1 98.06 131 TRP A N 1
ATOM 1052 C CA . TRP A 1 131 ? 0.965 32.438 11.531 1 98.06 131 TRP A CA 1
ATOM 1053 C C . TRP A 1 131 ? 0.202 33.156 12.633 1 98.06 131 TRP A C 1
ATOM 1055 O O . TRP A 1 131 ? 0.8 33.875 13.438 1 98.06 131 TRP A O 1
ATOM 1065 N N . THR A 1 132 ? -1.062 33.125 12.625 1 98.06 132 THR A N 1
ATOM 1066 C CA . THR A 1 132 ? -1.955 33.719 13.602 1 98.06 132 THR A CA 1
ATOM 1067 C C . THR A 1 132 ? -2.854 32.656 14.234 1 98.06 132 THR A C 1
ATOM 1069 O O . THR A 1 132 ? -2.93 31.516 13.75 1 98.06 132 THR A O 1
ATOM 1072 N N . PRO A 1 133 ? -3.484 32.969 15.305 1 97.31 133 PRO A N 1
ATOM 1073 C CA . PRO A 1 133 ? -4.43 32 15.898 1 97.31 133 PRO A CA 1
ATOM 1074 C C . PRO A 1 133 ? -5.512 31.578 14.914 1 97.31 133 PRO A C 1
ATOM 1076 O O . PRO A 1 133 ? -5.926 30.406 14.93 1 97.31 133 PRO A O 1
ATOM 1079 N N . SER A 1 134 ? -5.898 32.5 14.047 1 97.25 134 SER A N 1
ATOM 1080 C CA . SER A 1 134 ? -6.918 32.156 13.055 1 97.25 134 SER A CA 1
ATOM 1081 C C . SER A 1 134 ? -6.383 31.172 12.023 1 97.25 134 SER A C 1
ATOM 1083 O O . SER A 1 134 ? -7.086 30.25 11.609 1 97.25 134 SER A O 1
ATOM 1085 N N . VAL A 1 135 ? -5.133 31.359 11.617 1 98.06 135 VAL A N 1
ATOM 1086 C CA . VAL A 1 135 ? -4.488 30.438 10.68 1 98.06 135 VAL A CA 1
ATOM 1087 C C . VAL A 1 135 ? -4.328 29.062 11.328 1 98.06 135 VAL A C 1
ATOM 1089 O O . VAL A 1 135 ? -4.625 28.047 10.703 1 98.06 135 VAL A O 1
ATOM 1092 N N . GLU A 1 136 ? -3.9 29.062 12.555 1 97.94 136 GLU A N 1
ATOM 1093 C CA . GLU A 1 136 ? -3.754 27.812 13.289 1 97.94 136 GLU A CA 1
ATOM 1094 C C . GLU A 1 136 ? -5.082 27.062 13.359 1 97.94 136 GLU A C 1
ATOM 1096 O O . GLU A 1 136 ? -5.133 25.859 13.094 1 97.94 136 GLU A O 1
ATOM 1101 N N . GLN A 1 137 ? -6.09 27.766 13.703 1 97.62 137 GLN A N 1
ATOM 1102 C CA . GLN A 1 137 ? -7.402 27.125 13.805 1 97.62 137 GLN A CA 1
ATOM 1103 C C . GLN A 1 137 ? -7.863 26.594 12.453 1 97.62 137 GLN A C 1
ATOM 1105 O O . GLN A 1 137 ? -8.445 25.516 12.375 1 97.62 137 GLN A O 1
ATOM 1110 N N . ALA A 1 138 ? -7.602 27.328 11.398 1 97.88 138 ALA A N 1
ATOM 1111 C CA . ALA A 1 138 ? -7.992 26.922 10.055 1 97.88 138 ALA A CA 1
ATOM 1112 C C . ALA A 1 138 ? -7.293 25.609 9.656 1 97.88 138 ALA A C 1
ATOM 1114 O O . ALA A 1 138 ? -7.93 24.703 9.141 1 97.88 138 ALA A O 1
ATOM 1115 N N . TRP A 1 139 ? -6.039 25.516 9.953 1 98.38 139 TRP A N 1
ATOM 1116 C CA . TRP A 1 139 ? -5.277 24.312 9.617 1 98.38 139 TRP A CA 1
ATOM 1117 C C . TRP A 1 139 ? -5.73 23.125 10.469 1 98.38 139 TRP A C 1
ATOM 1119 O O . TRP A 1 139 ? -5.852 22.016 9.969 1 98.38 139 TRP A O 1
ATOM 1129 N N . ASN A 1 140 ? -5.945 23.422 11.711 1 98.06 140 ASN A N 1
ATOM 1130 C CA . ASN A 1 140 ? -6.453 22.359 12.57 1 98.06 140 ASN A CA 1
ATOM 1131 C C . ASN A 1 140 ? -7.789 21.812 12.07 1 98.06 140 ASN A C 1
ATOM 1133 O O . ASN A 1 140 ? -7.98 20.594 11.992 1 98.06 140 ASN A O 1
ATOM 1137 N N . ASN A 1 141 ? -8.641 22.719 11.734 1 97.88 141 ASN A N 1
ATOM 1138 C CA . ASN A 1 141 ? -9.953 22.297 11.25 1 97.88 141 ASN A CA 1
ATOM 1139 C C . ASN A 1 141 ? -9.852 21.594 9.898 1 97.88 141 ASN A C 1
ATOM 1141 O O . ASN A 1 141 ? -10.602 20.656 9.617 1 97.88 141 ASN A O 1
ATOM 1145 N N . PHE A 1 142 ? -8.945 22.047 9.086 1 97.81 142 PHE A N 1
ATOM 1146 C CA . PHE A 1 142 ? -8.695 21.406 7.801 1 97.81 142 PHE A CA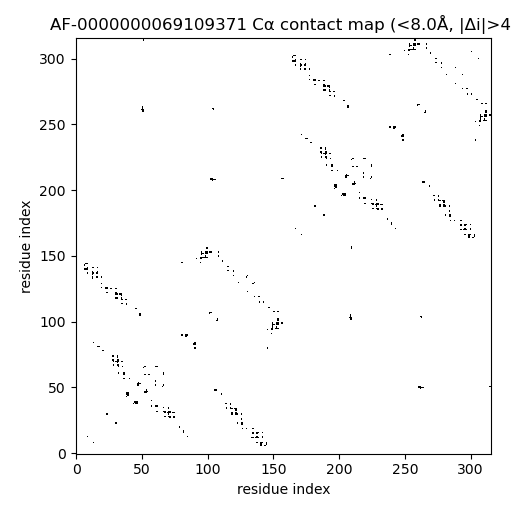 1
ATOM 1147 C C . PHE A 1 142 ? -8.25 19.969 7.996 1 97.81 142 PHE A C 1
ATOM 1149 O O . PHE A 1 142 ? -8.812 19.047 7.395 1 97.81 142 PHE A O 1
ATOM 1156 N N . LEU A 1 143 ? -7.285 19.734 8.852 1 98.06 143 LEU A N 1
ATOM 1157 C CA . LEU A 1 143 ? -6.762 18.391 9.102 1 98.06 143 LEU A CA 1
ATOM 1158 C C . LEU A 1 143 ? -7.824 17.5 9.742 1 98.06 143 LEU A C 1
ATOM 1160 O O . LEU A 1 143 ? -7.922 16.312 9.422 1 98.06 143 LEU A O 1
ATOM 1164 N N . LEU A 1 144 ? -8.594 18.125 10.633 1 97.31 144 LEU A N 1
ATOM 1165 C CA . LEU A 1 144 ? -9.703 17.391 11.219 1 97.31 144 LEU A CA 1
ATOM 1166 C C . LEU A 1 144 ? -10.695 16.953 10.141 1 97.31 144 LEU A C 1
ATOM 1168 O O . LEU A 1 144 ? -11.18 15.82 10.156 1 97.31 144 LEU A O 1
ATOM 1172 N N . TYR A 1 145 ? -10.914 17.828 9.25 1 96.81 145 TYR A N 1
ATOM 1173 C CA . TYR A 1 145 ? -11.859 17.578 8.164 1 96.81 145 TYR A CA 1
ATOM 1174 C C . TYR A 1 145 ? -11.375 16.422 7.289 1 96.81 145 TYR A C 1
ATOM 1176 O O . TYR A 1 145 ? -12.094 15.438 7.098 1 96.81 145 TYR A O 1
ATOM 1184 N N . ILE A 1 146 ? -10.148 16.469 6.805 1 97.38 146 ILE A N 1
ATOM 1185 C CA . ILE A 1 146 ? -9.68 15.484 5.836 1 97.38 146 ILE A CA 1
ATOM 1186 C C . ILE A 1 146 ? -9.422 14.156 6.539 1 97.38 146 ILE A C 1
ATOM 1188 O O . ILE A 1 146 ? -9.703 13.094 5.988 1 97.38 146 ILE A O 1
ATOM 1192 N N . THR A 1 147 ? -8.875 14.164 7.773 1 97.69 147 THR A N 1
ATOM 1193 C CA . THR A 1 147 ? -8.648 12.906 8.484 1 97.69 147 THR A 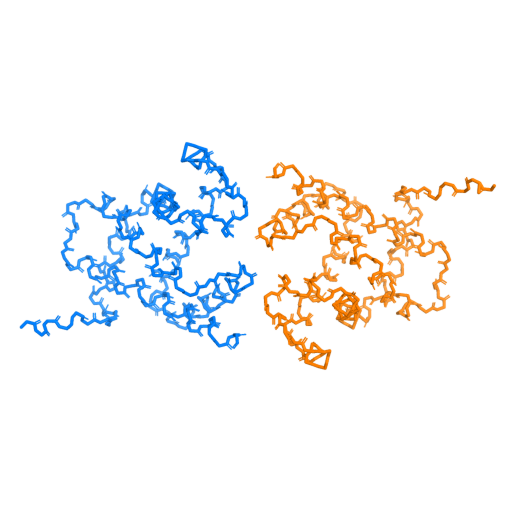CA 1
ATOM 1194 C C . THR A 1 147 ? -9.977 12.273 8.898 1 97.69 147 THR A C 1
ATOM 1196 O O . THR A 1 147 ? -10.078 11.047 8.969 1 97.69 147 THR A O 1
ATOM 1199 N N . GLY A 1 148 ? -10.969 13.141 9.148 1 96.5 148 GLY A N 1
ATOM 1200 C CA . GLY A 1 148 ? -12.289 12.609 9.445 1 96.5 148 GLY A CA 1
ATOM 1201 C C . GLY A 1 148 ? -12.867 11.773 8.312 1 96.5 148 GLY A C 1
ATOM 1202 O O . GLY A 1 148 ? -13.469 10.727 8.555 1 96.5 148 GLY A O 1
ATOM 1203 N N . ILE A 1 149 ? -12.711 12.289 7.145 1 96.38 149 ILE A N 1
ATOM 1204 C CA . ILE A 1 149 ? -13.188 11.555 5.977 1 96.38 149 ILE A CA 1
ATOM 1205 C C . ILE A 1 149 ? -12.461 10.219 5.871 1 96.38 149 ILE A C 1
ATOM 1207 O O . ILE A 1 149 ? -13.086 9.18 5.676 1 96.38 149 ILE A O 1
ATOM 1211 N N . MET A 1 150 ? -11.141 10.227 6.035 1 97.38 150 MET A N 1
ATOM 1212 C CA . MET A 1 150 ? -10.352 9 5.941 1 97.38 150 MET A CA 1
ATOM 1213 C C . MET A 1 150 ? -10.75 8.016 7.031 1 97.38 150 MET A C 1
ATOM 1215 O O . MET A 1 150 ? -10.984 6.836 6.758 1 97.38 150 MET A O 1
ATOM 1219 N N . LYS A 1 151 ? -10.828 8.523 8.234 1 97 151 LYS A N 1
ATOM 1220 C CA . LYS A 1 151 ? -11.18 7.672 9.375 1 97 151 LYS A CA 1
ATOM 1221 C C . LYS A 1 151 ? -12.562 7.047 9.188 1 97 151 LYS A C 1
ATOM 1223 O O . LYS A 1 151 ? -12.773 5.891 9.555 1 97 151 LYS A O 1
ATOM 1228 N N . GLY A 1 152 ? -13.438 7.844 8.695 1 95.81 152 GLY A N 1
ATOM 1229 C CA . GLY A 1 152 ? -14.758 7.301 8.422 1 95.81 152 GLY A CA 1
ATOM 1230 C C . GLY A 1 152 ? -14.734 6.105 7.488 1 95.81 152 GLY A C 1
ATOM 1231 O O . GLY A 1 152 ? -15.406 5.105 7.734 1 95.81 152 GLY A O 1
ATOM 1232 N N . ALA A 1 153 ? -13.945 6.242 6.473 1 94.56 153 ALA A N 1
ATOM 1233 C CA . ALA A 1 153 ? -13.812 5.148 5.512 1 94.56 153 ALA A CA 1
ATOM 1234 C C . ALA A 1 153 ? -13.156 3.93 6.156 1 94.56 153 ALA A C 1
ATOM 1236 O O . ALA A 1 153 ? -13.508 2.789 5.844 1 94.56 153 ALA A O 1
ATOM 1237 N N . MET A 1 154 ? -12.219 4.164 6.992 1 93.75 154 MET A N 1
ATOM 1238 C CA . MET A 1 154 ? -11.492 3.088 7.664 1 93.75 154 MET A CA 1
ATOM 1239 C C . MET A 1 154 ? -12.414 2.33 8.617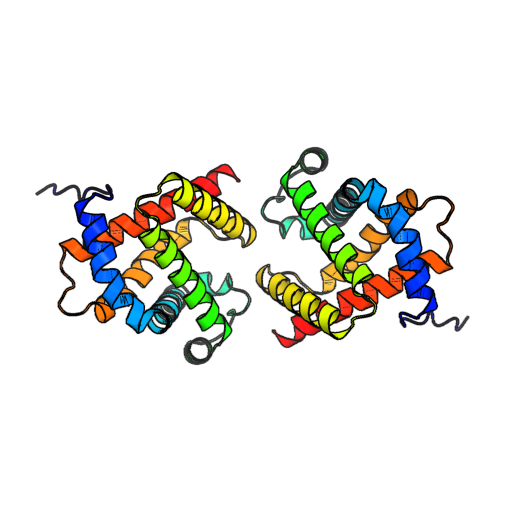 1 93.75 154 MET A C 1
ATOM 1241 O O . MET A 1 154 ? -12.258 1.124 8.812 1 93.75 154 MET A O 1
ATOM 1245 N N . LEU A 1 155 ? -13.281 3.012 9.164 1 90.38 155 LEU A N 1
ATOM 1246 C CA . LEU A 1 155 ? -14.195 2.396 10.117 1 90.38 155 LEU A CA 1
ATOM 1247 C C . LEU A 1 155 ? -15.289 1.612 9.391 1 90.38 155 LEU A C 1
ATOM 1249 O O . LEU A 1 155 ? -15.805 0.624 9.922 1 90.38 155 LEU A O 1
ATOM 1253 N N . GLN A 1 156 ? -15.633 2.051 8.25 1 81.31 156 GLN A N 1
ATOM 1254 C CA . GLN A 1 156 ? -16.641 1.342 7.48 1 81.31 156 GLN A CA 1
ATOM 1255 C C . GLN A 1 156 ? -16.078 0.073 6.855 1 81.31 156 GLN A C 1
ATOM 1257 O O . GLN A 1 156 ? -16.797 -0.904 6.648 1 81.31 156 GLN A O 1
ATOM 1262 N N . GLY A 1 157 ? -14.898 0.063 6.461 1 64.56 157 GLY A N 1
ATOM 1263 C CA . GLY A 1 157 ? -14.281 -1.112 5.867 1 64.56 157 GLY A CA 1
ATOM 1264 C C . GLY A 1 157 ? -13.922 -2.18 6.883 1 64.56 157 GLY A C 1
ATOM 1265 O O . GLY A 1 157 ? -13.656 -3.326 6.52 1 64.56 157 GLY A O 1
ATOM 1266 N N . THR A 1 158 ? -13.812 -1.841 8.211 1 56.31 158 THR A N 1
ATOM 1267 C CA . THR A 1 158 ? -13.531 -2.834 9.242 1 56.31 158 THR A CA 1
ATOM 1268 C C . THR A 1 158 ? -14.828 -3.424 9.789 1 56.31 158 THR A C 1
ATOM 1270 O O . THR A 1 158 ? -15.867 -2.762 9.789 1 56.31 158 THR A O 1
ATOM 1273 N N . CYS B 1 1 ? 19.531 -41.719 -10.414 1 30.59 1 CYS B N 1
ATOM 1274 C CA . CYS B 1 1 ? 18.625 -41 -11.32 1 30.59 1 CYS B CA 1
ATOM 1275 C C . CYS B 1 1 ? 18.594 -39.5 -10.992 1 30.59 1 CYS B C 1
ATOM 1277 O O . CYS B 1 1 ? 17.891 -39.094 -10.062 1 30.59 1 CYS B O 1
ATOM 1279 N N . ASN B 1 2 ? 19.578 -38.812 -10.734 1 32.84 2 ASN B N 1
ATOM 1280 C CA . ASN B 1 2 ? 20.031 -37.531 -10.242 1 32.84 2 ASN B CA 1
ATOM 1281 C C . ASN B 1 2 ? 19.375 -36.375 -11 1 32.84 2 ASN B C 1
ATOM 1283 O O . ASN B 1 2 ? 20 -35.75 -11.875 1 32.84 2 ASN B O 1
ATOM 1287 N N . GLY B 1 3 ? 18.203 -36.562 -11.773 1 38.06 3 GLY B N 1
ATOM 1288 C CA . GLY B 1 3 ? 17.5 -35.625 -12.641 1 38.06 3 GLY B CA 1
ATOM 1289 C C . GLY B 1 3 ? 17.391 -34.219 -12.055 1 38.06 3 GLY B C 1
ATOM 1290 O O . GLY B 1 3 ? 16.5 -33.969 -11.25 1 38.06 3 GLY B O 1
ATOM 1291 N N . MET B 1 4 ? 18.312 -33.469 -11.773 1 41.72 4 MET B N 1
ATOM 1292 C CA . MET B 1 4 ? 18.531 -32.094 -11.258 1 41.72 4 MET B CA 1
ATOM 1293 C C . MET B 1 4 ? 17.609 -31.109 -11.945 1 41.72 4 MET B C 1
ATOM 1295 O O . MET B 1 4 ? 17.797 -30.797 -13.125 1 41.72 4 MET B O 1
ATOM 1299 N N . THR B 1 5 ? 16.266 -31.172 -11.75 1 56.84 5 THR B N 1
ATOM 1300 C CA . THR B 1 5 ? 15.258 -30.328 -12.367 1 56.84 5 THR B CA 1
ATOM 1301 C C . THR B 1 5 ? 15.734 -28.875 -12.43 1 56.84 5 THR B C 1
ATOM 1303 O O . THR B 1 5 ? 16.141 -28.297 -11.414 1 56.84 5 THR B O 1
ATOM 1306 N N . SER B 1 6 ? 16.359 -28.562 -13.547 1 68.06 6 SER B N 1
ATOM 1307 C CA . SER B 1 6 ? 16.875 -27.234 -13.828 1 68.06 6 SER B CA 1
ATOM 1308 C C . SER B 1 6 ? 15.898 -26.156 -13.406 1 68.06 6 SER B C 1
ATOM 1310 O O . SER B 1 6 ? 14.68 -26.312 -13.547 1 68.06 6 SER B O 1
ATOM 1312 N N . THR B 1 7 ? 16.328 -25.219 -12.539 1 75.44 7 THR B N 1
ATOM 1313 C CA . THR B 1 7 ? 15.547 -24.062 -12.125 1 75.44 7 THR B CA 1
ATOM 1314 C C . THR B 1 7 ? 15.609 -22.969 -13.188 1 75.44 7 THR B C 1
ATOM 1316 O O . THR B 1 7 ? 15.016 -21.891 -13.016 1 75.44 7 THR B O 1
ATOM 1319 N N . GLU B 1 8 ? 16.219 -23.375 -14.289 1 83.31 8 GLU B N 1
ATOM 1320 C CA . GLU B 1 8 ? 16.281 -22.375 -15.359 1 83.31 8 GLU B CA 1
ATOM 1321 C C . GLU B 1 8 ? 14.945 -22.234 -16.062 1 83.31 8 GLU B C 1
ATOM 1323 O O . GLU B 1 8 ? 14.266 -2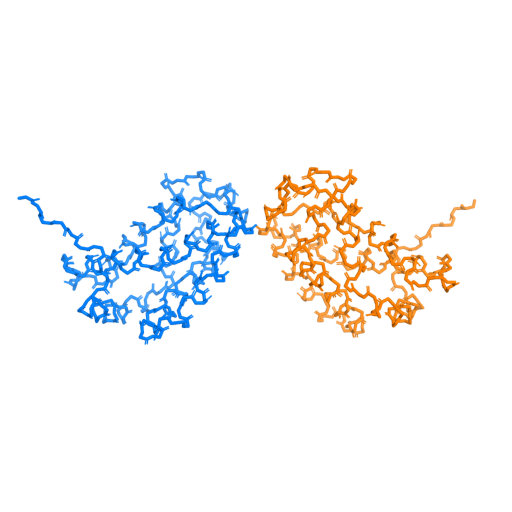3.234 -16.344 1 83.31 8 GLU B O 1
ATOM 1328 N N . PHE B 1 9 ? 14.539 -21.047 -16.312 1 91.38 9 PHE B N 1
ATOM 1329 C CA . PHE B 1 9 ? 13.344 -20.75 -17.094 1 91.38 9 PHE B CA 1
ATOM 1330 C C . PHE B 1 9 ? 13.68 -20.609 -18.562 1 91.38 9 PHE B C 1
ATOM 1332 O O . PHE B 1 9 ? 14.031 -19.516 -19.031 1 91.38 9 PHE B O 1
ATOM 1339 N N . THR B 1 10 ? 13.547 -21.781 -19.312 1 93.81 10 THR B N 1
ATOM 1340 C CA . THR B 1 10 ? 14.062 -21.938 -20.672 1 93.81 10 THR B CA 1
ATOM 1341 C C . THR B 1 10 ? 13.086 -21.344 -21.688 1 93.81 10 THR B C 1
ATOM 1343 O O . THR B 1 10 ? 11.938 -21.047 -21.344 1 93.81 10 THR B O 1
ATOM 1346 N N . GLU B 1 11 ? 13.594 -21.25 -22.922 1 94.62 11 GLU B N 1
ATOM 1347 C CA . GLU B 1 11 ? 12.75 -20.75 -24 1 94.62 11 GLU B CA 1
ATOM 1348 C C . GLU B 1 11 ? 11.555 -21.688 -24.234 1 94.62 11 GLU B C 1
ATOM 1350 O O . GLU B 1 11 ? 10.438 -21.219 -24.469 1 94.62 11 GLU B O 1
ATOM 1355 N N . GLU B 1 12 ? 11.805 -22.906 -24.125 1 95.5 12 GLU B N 1
ATOM 1356 C CA . GLU B 1 12 ? 10.727 -23.875 -24.266 1 95.5 12 GLU B CA 1
ATOM 1357 C C . GLU B 1 12 ? 9.672 -23.703 -23.172 1 95.5 12 GLU B C 1
ATOM 1359 O O . GLU B 1 12 ? 8.477 -23.781 -23.453 1 95.5 12 GLU B O 1
ATOM 1364 N N . GLN B 1 13 ? 10.094 -23.484 -22.031 1 96.62 13 GLN B N 1
ATOM 1365 C CA . GLN B 1 13 ? 9.188 -23.297 -20.906 1 96.62 13 GLN B CA 1
ATOM 1366 C C . GLN B 1 13 ? 8.383 -22.016 -21.047 1 96.62 13 GLN B C 1
ATOM 1368 O O . GLN B 1 13 ? 7.211 -21.969 -20.672 1 96.62 13 GLN B O 1
ATOM 1373 N N . LYS B 1 14 ? 9.039 -20.969 -21.578 1 97 14 LYS B N 1
ATOM 1374 C CA . LYS B 1 14 ? 8.32 -19.734 -21.844 1 97 14 LYS B CA 1
ATOM 1375 C C . LYS B 1 14 ? 7.117 -19.984 -22.75 1 97 14 LYS B C 1
ATOM 1377 O O . LYS B 1 14 ? 6.023 -19.469 -22.484 1 97 14 LYS B O 1
ATOM 1382 N N . GLN B 1 15 ? 7.355 -20.75 -23.719 1 96.94 15 GLN B N 1
ATOM 1383 C CA . GLN B 1 15 ? 6.281 -21.047 -24.656 1 96.94 15 GLN B CA 1
ATOM 1384 C C . GLN B 1 15 ? 5.168 -21.859 -24 1 96.94 15 GLN B C 1
ATOM 1386 O O . GLN B 1 15 ? 3.986 -21.609 -24.25 1 96.94 15 GLN B O 1
ATOM 1391 N N . LEU B 1 16 ? 5.527 -22.797 -23.156 1 97.81 16 LEU B N 1
ATOM 1392 C CA . LEU B 1 16 ? 4.543 -23.625 -22.469 1 97.81 16 LEU B CA 1
ATOM 1393 C C . LEU B 1 16 ? 3.68 -22.766 -21.531 1 97.81 16 LEU B C 1
ATOM 1395 O O . LEU B 1 16 ? 2.457 -22.922 -21.5 1 97.81 16 LEU B O 1
ATOM 1399 N N . VAL B 1 17 ? 4.316 -21.875 -20.828 1 98.25 17 VAL B N 1
ATOM 1400 C CA . VAL B 1 17 ? 3.592 -21.016 -19.906 1 98.25 17 VAL B CA 1
ATOM 1401 C C . VAL B 1 17 ? 2.662 -20.094 -20.688 1 98.25 17 VAL B C 1
ATOM 1403 O O . VAL B 1 17 ? 1.495 -19.922 -20.328 1 98.25 17 VAL B O 1
ATOM 1406 N N . LYS B 1 18 ? 3.143 -19.516 -21.812 1 97.62 18 LYS B N 1
ATOM 1407 C CA . LYS B 1 18 ? 2.33 -18.641 -22.641 1 97.62 18 LYS B CA 1
ATOM 1408 C C . LYS B 1 18 ? 1.106 -19.359 -23.188 1 97.62 18 LYS B C 1
ATOM 1410 O O . LYS B 1 18 ? -0.014 -18.859 -23.109 1 97.62 18 LYS B O 1
ATOM 1415 N N . THR B 1 19 ? 1.328 -20.516 -23.672 1 97.31 19 THR B N 1
ATOM 1416 C CA . THR B 1 19 ? 0.256 -21.281 -24.297 1 97.31 19 THR B CA 1
ATOM 1417 C C . THR B 1 19 ? -0.78 -21.703 -23.266 1 97.31 19 THR B C 1
ATOM 1419 O O . THR B 1 19 ? -1.985 -21.594 -23.5 1 97.31 19 THR B O 1
ATOM 1422 N N . THR B 1 20 ? -0.317 -22.156 -22.172 1 97.94 20 THR B N 1
ATOM 1423 C CA . THR B 1 20 ? -1.252 -22.641 -21.172 1 97.94 20 THR B CA 1
ATOM 1424 C C . THR B 1 20 ? -1.919 -21.484 -20.438 1 97.94 20 THR B C 1
ATOM 1426 O O . THR B 1 20 ? -3.027 -21.625 -19.922 1 97.94 20 THR B O 1
ATOM 1429 N N . TRP B 1 21 ? -1.256 -20.297 -20.406 1 97.94 21 TRP B N 1
ATOM 1430 C CA . TRP B 1 21 ? -1.885 -19.109 -19.844 1 97.94 21 TRP B CA 1
ATOM 1431 C C . TRP B 1 21 ? -3.168 -18.766 -20.594 1 97.94 21 TRP B C 1
ATOM 1433 O O . TRP B 1 21 ? -4.152 -18.328 -20 1 97.94 21 TRP B O 1
ATOM 1443 N N . ASN B 1 22 ? -3.189 -18.984 -21.906 1 97.06 22 ASN B N 1
ATOM 1444 C CA . ASN B 1 22 ? -4.359 -18.688 -22.719 1 97.06 22 ASN B CA 1
ATOM 1445 C C . ASN B 1 22 ? -5.582 -19.484 -22.266 1 97.06 22 ASN B C 1
ATOM 1447 O O . ASN B 1 22 ? -6.719 -19.031 -22.438 1 97.06 22 ASN B O 1
ATOM 1451 N N . ILE B 1 23 ? -5.309 -20.578 -21.609 1 97.19 23 ILE B N 1
ATOM 1452 C CA . ILE B 1 23 ? -6.391 -21.375 -21.047 1 97.19 23 ILE B CA 1
ATOM 1453 C C . ILE B 1 23 ? -6.762 -20.844 -19.672 1 97.19 23 ILE B C 1
ATOM 1455 O O . ILE B 1 23 ? -7.941 -20.641 -19.375 1 97.19 23 ILE B O 1
ATOM 1459 N N . VAL B 1 24 ? -5.781 -20.562 -18.844 1 97.94 24 VAL B N 1
ATOM 1460 C CA . VAL B 1 24 ? -5.965 -20.141 -17.453 1 97.94 24 VAL B CA 1
ATOM 1461 C C . VAL B 1 24 ? -6.719 -18.812 -17.422 1 97.94 24 VAL B C 1
ATOM 1463 O O . VAL B 1 24 ? -7.559 -18.594 -16.547 1 97.94 24 VAL B O 1
ATOM 1466 N N . ARG B 1 25 ? -6.43 -17.922 -18.359 1 96.31 25 ARG B N 1
ATOM 1467 C CA . ARG B 1 25 ? -6.953 -16.562 -18.344 1 96.31 25 ARG B CA 1
ATOM 1468 C C . ARG B 1 25 ? -8.477 -16.562 -18.469 1 96.31 25 ARG B C 1
ATOM 1470 O O . ARG B 1 25 ? -9.125 -15.578 -18.109 1 96.31 25 ARG B O 1
ATOM 1477 N N . GLU B 1 26 ? -9.086 -17.625 -19.016 1 95.06 26 GLU B N 1
ATOM 1478 C CA . GLU B 1 26 ? -10.531 -17.75 -19.141 1 95.06 26 GLU B CA 1
ATOM 1479 C C . GLU B 1 26 ? -11.188 -17.875 -17.766 1 95.06 26 GLU B C 1
ATOM 1481 O O . GLU B 1 26 ? -12.367 -17.531 -17.594 1 95.06 26 GLU B O 1
ATOM 1486 N N . ASP B 1 27 ? -10.383 -18.297 -16.781 1 94.81 27 ASP B N 1
ATOM 1487 C CA . ASP B 1 27 ? -10.867 -18.5 -15.43 1 94.81 27 ASP B CA 1
ATOM 1488 C C . ASP B 1 27 ? -10.031 -17.719 -14.422 1 94.81 27 ASP B C 1
ATOM 1490 O O . ASP B 1 27 ? -9.82 -18.172 -13.297 1 94.81 27 ASP B O 1
ATOM 1494 N N . ILE B 1 28 ? -9.594 -16.625 -14.82 1 95.56 28 ILE B N 1
ATOM 1495 C CA . ILE B 1 28 ? -8.555 -15.898 -14.094 1 95.56 28 ILE B CA 1
ATOM 1496 C C . ILE B 1 28 ? -9.07 -15.484 -12.719 1 95.56 28 ILE B C 1
ATOM 1498 O O . ILE B 1 28 ? -8.359 -15.578 -11.727 1 95.56 28 ILE B O 1
ATOM 1502 N N . SER B 1 29 ? -10.312 -15.039 -12.641 1 94.25 29 SER B N 1
ATOM 1503 C CA . SER B 1 29 ? -10.891 -14.617 -11.367 1 94.25 29 SER B CA 1
ATOM 1504 C C . SER B 1 29 ? -10.992 -15.781 -10.391 1 94.25 29 SER B C 1
ATOM 1506 O O . SER B 1 29 ? -10.586 -15.656 -9.234 1 94.25 29 SER B O 1
ATOM 1508 N N . LYS B 1 30 ? -11.453 -16.875 -10.898 1 95.69 30 LYS B N 1
ATOM 1509 C CA . LYS B 1 30 ? -11.602 -18.078 -10.07 1 95.69 30 LYS B CA 1
ATOM 1510 C C . LYS B 1 30 ? -10.242 -18.562 -9.578 1 95.69 30 LYS B C 1
ATOM 1512 O O . LYS B 1 30 ? -10.086 -18.906 -8.398 1 95.69 30 LYS B O 1
ATOM 1517 N N . VAL B 1 31 ? -9.242 -18.578 -10.414 1 97.88 31 VAL B N 1
ATOM 1518 C CA . VAL B 1 31 ? -7.918 -19.062 -10.07 1 97.88 31 VAL B CA 1
ATOM 1519 C C . VAL B 1 31 ? -7.312 -18.203 -8.969 1 97.88 31 VAL B C 1
ATOM 1521 O O . VAL B 1 31 ? -6.758 -18.719 -7.996 1 97.88 31 VAL B O 1
ATOM 1524 N N . GLY B 1 32 ? -7.449 -16.891 -9.109 1 97.88 32 GLY B N 1
ATOM 1525 C CA . GLY B 1 32 ? -6.926 -15.977 -8.109 1 97.88 32 GLY B CA 1
ATOM 1526 C C . GLY B 1 32 ? -7.527 -16.188 -6.734 1 97.88 32 GLY B C 1
ATOM 1527 O O . GLY B 1 32 ? -6.801 -16.328 -5.746 1 97.88 32 GLY B O 1
ATOM 1528 N N . VAL B 1 33 ? -8.805 -16.312 -6.684 1 97.12 33 VAL B N 1
ATOM 1529 C CA . VAL B 1 33 ? -9.516 -16.453 -5.414 1 97.12 33 VAL B CA 1
ATOM 1530 C C . VAL B 1 33 ? -9.164 -17.797 -4.781 1 97.12 33 VAL B C 1
ATOM 1532 O O . VAL B 1 33 ? -8.852 -17.875 -3.59 1 97.12 33 VAL B O 1
ATOM 1535 N N . ILE B 1 34 ? -9.156 -18.859 -5.574 1 97.75 34 ILE B N 1
ATOM 1536 C CA . ILE B 1 34 ? -8.891 -20.203 -5.078 1 97.75 34 ILE B CA 1
ATOM 1537 C C . ILE B 1 34 ? -7.473 -20.266 -4.504 1 97.75 34 ILE B C 1
ATOM 1539 O O . ILE B 1 34 ? -7.238 -20.922 -3.486 1 97.75 34 ILE B O 1
ATOM 1543 N N . THR B 1 35 ? -6.594 -19.578 -5.152 1 98.5 35 THR B N 1
ATOM 1544 C CA . THR B 1 35 ? -5.215 -19.547 -4.684 1 98.5 35 THR B CA 1
ATOM 1545 C C . THR B 1 35 ? -5.145 -19.047 -3.244 1 98.5 35 THR B C 1
ATOM 1547 O O . THR B 1 35 ? -4.527 -19.672 -2.385 1 98.5 35 THR B O 1
ATOM 1550 N N . PHE B 1 36 ? -5.809 -18.016 -2.973 1 98.12 36 PHE B N 1
ATOM 1551 C CA . PHE B 1 36 ? -5.715 -17.406 -1.647 1 98.12 36 PHE B CA 1
ATOM 1552 C C . PHE B 1 36 ? -6.562 -18.188 -0.642 1 98.12 36 PHE B C 1
ATOM 1554 O O . PHE B 1 36 ? -6.199 -18.297 0.53 1 98.12 36 PHE B O 1
ATOM 1561 N N . LEU B 1 37 ? -7.688 -18.719 -1.113 1 98.06 37 LEU B N 1
ATOM 1562 C CA . LEU B 1 37 ? -8.469 -19.547 -0.217 1 98.06 37 LEU B CA 1
ATOM 1563 C C . LEU B 1 37 ? -7.652 -20.75 0.257 1 98.06 37 LEU B C 1
ATOM 1565 O O . LEU B 1 37 ? -7.66 -21.078 1.445 1 98.06 37 LEU B O 1
ATOM 1569 N N . ARG B 1 38 ? -6.906 -21.312 -0.639 1 97.88 38 ARG B N 1
ATOM 1570 C CA . ARG B 1 38 ? -6.047 -22.453 -0.291 1 97.88 38 ARG B CA 1
ATOM 1571 C C . ARG B 1 38 ? -4.918 -22.016 0.64 1 97.88 38 ARG B C 1
ATOM 1573 O O . ARG B 1 38 ? -4.621 -22.688 1.624 1 97.88 38 ARG B O 1
ATOM 1580 N N . LEU B 1 39 ? -4.34 -20.875 0.35 1 98.25 39 LEU B N 1
ATOM 1581 C CA . LEU B 1 39 ? -3.258 -20.344 1.172 1 98.25 39 LEU B CA 1
ATOM 1582 C C . LEU B 1 39 ? -3.727 -20.125 2.605 1 98.25 39 LEU B C 1
ATOM 1584 O O . LEU B 1 39 ? -3.078 -20.578 3.553 1 98.25 39 LEU B O 1
ATOM 1588 N N . PHE B 1 40 ? -4.863 -19.516 2.734 1 98 40 PHE B N 1
ATOM 1589 C CA . PHE B 1 40 ? -5.359 -19.141 4.051 1 98 40 PHE B CA 1
ATOM 1590 C C . PHE B 1 40 ? -5.848 -20.359 4.824 1 98 40 PHE B C 1
ATOM 1592 O O . PHE B 1 40 ? -5.734 -20.406 6.051 1 98 40 PHE B O 1
ATOM 1599 N N . GLU B 1 41 ? -6.383 -21.281 4.098 1 97.38 41 GLU B N 1
ATOM 1600 C CA . GLU B 1 41 ? -6.801 -22.531 4.734 1 97.38 41 GLU B CA 1
ATOM 1601 C C . GLU B 1 41 ? -5.602 -23.297 5.293 1 97.38 41 GLU B C 1
ATOM 1603 O O . GLU B 1 41 ? -5.641 -23.781 6.426 1 97.38 41 GLU B O 1
ATOM 1608 N N . LYS B 1 42 ? -4.57 -23.359 4.602 1 97.19 42 LYS B N 1
ATOM 1609 C CA . LYS B 1 42 ? -3.393 -24.125 4.992 1 97.19 42 LYS B CA 1
ATOM 1610 C C . LYS B 1 42 ? -2.535 -23.359 5.992 1 97.19 42 LYS B C 1
ATOM 1612 O O . LYS B 1 42 ? -1.909 -23.953 6.871 1 97.19 42 LYS B O 1
ATOM 1617 N N . PHE B 1 43 ? -2.533 -22.031 5.797 1 96.94 43 PHE B N 1
ATOM 1618 C CA . PHE B 1 43 ? -1.684 -21.203 6.637 1 96.94 43 PHE B CA 1
ATOM 1619 C C . PHE B 1 43 ? -2.477 -20.031 7.215 1 96.94 43 PHE B C 1
ATOM 1621 O O . PHE B 1 43 ? -2.299 -18.891 6.797 1 96.94 43 PHE B O 1
ATOM 1628 N N . PRO B 1 44 ? -3.201 -20.25 8.258 1 95.81 44 PRO B N 1
ATOM 1629 C CA . PRO B 1 44 ? -4.055 -19.203 8.828 1 95.81 44 PRO B CA 1
ATOM 1630 C C . PRO B 1 44 ? -3.264 -18 9.336 1 95.81 44 PRO B C 1
ATOM 1632 O O . PRO B 1 44 ? -3.76 -16.875 9.297 1 95.81 44 PRO B O 1
ATOM 1635 N N . ASP B 1 45 ? -2.023 -18.234 9.758 1 94.94 45 ASP B N 1
ATOM 1636 C CA . ASP B 1 45 ? -1.176 -17.141 10.227 1 94.94 45 ASP B CA 1
ATOM 1637 C C . ASP B 1 45 ? -0.868 -16.172 9.094 1 94.94 45 ASP B C 1
ATOM 1639 O O . ASP B 1 45 ? -0.729 -14.961 9.32 1 94.94 45 ASP B O 1
ATOM 1643 N N . VAL B 1 46 ? -0.821 -16.641 7.883 1 95.56 46 VAL B N 1
ATOM 1644 C CA . VAL B 1 46 ? -0.58 -15.797 6.723 1 95.56 46 VAL B CA 1
ATOM 1645 C C . VAL B 1 46 ? -1.811 -14.938 6.449 1 95.56 46 VAL B C 1
ATOM 1647 O O . VAL B 1 46 ? -1.688 -13.766 6.086 1 95.56 46 VAL B O 1
ATOM 1650 N N . GLN B 1 47 ? -2.982 -15.523 6.664 1 95.81 47 GLN B N 1
ATOM 1651 C CA . GLN B 1 47 ? -4.203 -14.742 6.5 1 95.81 47 GLN B CA 1
ATOM 1652 C C . GLN B 1 47 ? -4.195 -13.508 7.402 1 95.81 47 GLN B C 1
ATOM 1654 O O . GLN B 1 47 ? -4.672 -12.445 7.012 1 95.81 47 GLN B O 1
ATOM 1659 N N . ASP B 1 48 ? -3.541 -13.617 8.578 1 93.75 48 ASP B N 1
ATOM 1660 C CA . ASP B 1 48 ? -3.549 -12.547 9.578 1 93.75 48 ASP B CA 1
ATOM 1661 C C . ASP B 1 48 ? -2.721 -11.352 9.109 1 93.75 48 ASP B C 1
ATOM 1663 O O . ASP B 1 48 ? -2.848 -10.258 9.656 1 93.75 48 ASP B O 1
ATOM 1667 N N . LEU B 1 49 ? -1.942 -11.594 8.102 1 91.31 49 LEU B N 1
ATOM 1668 C CA . LEU B 1 49 ? -1.136 -10.508 7.562 1 91.31 49 LEU B CA 1
ATOM 1669 C C . LEU B 1 49 ? -1.966 -9.625 6.637 1 91.31 49 LEU B C 1
ATOM 1671 O O . LEU B 1 49 ? -1.557 -8.508 6.305 1 91.31 49 LEU B O 1
ATOM 1675 N N . PHE B 1 50 ? -3.068 -10.203 6.234 1 94 50 PHE B N 1
ATOM 1676 C CA . PHE B 1 50 ? -3.982 -9.445 5.391 1 94 50 PHE B CA 1
ATOM 1677 C C . PHE B 1 50 ? -5.094 -8.812 6.223 1 94 50 PHE B C 1
ATOM 1679 O O . PHE B 1 50 ? -6.152 -9.414 6.414 1 94 50 PHE B O 1
ATOM 1686 N N . VAL B 1 51 ? -4.926 -7.652 6.578 1 91.12 51 VAL B N 1
ATOM 1687 C CA . VAL B 1 51 ? -5.727 -6.957 7.582 1 91.12 51 VAL B CA 1
ATOM 1688 C C . VAL B 1 51 ? -7.203 -7.031 7.207 1 91.12 51 VAL B C 1
ATOM 1690 O O . VAL B 1 51 ? -8.047 -7.387 8.039 1 91.12 51 VAL B O 1
ATOM 1693 N N . PRO B 1 52 ? -7.551 -6.82 5.934 1 91.25 52 PRO B N 1
ATOM 1694 C CA . PRO B 1 52 ? -8.977 -6.852 5.594 1 91.25 52 PRO B CA 1
ATOM 1695 C C . PRO B 1 52 ? -9.578 -8.25 5.707 1 91.25 52 PRO B C 1
ATOM 1697 O O . PRO B 1 52 ? -10.797 -8.406 5.684 1 91.25 52 PRO B O 1
ATOM 1700 N N . PHE B 1 53 ? -8.719 -9.227 5.852 1 95.19 53 PHE B N 1
ATOM 1701 C CA . PHE B 1 53 ? -9.242 -10.594 5.82 1 95.19 53 PHE B CA 1
ATOM 1702 C C . PHE B 1 53 ? -9.094 -11.258 7.184 1 95.19 53 PHE B C 1
ATOM 1704 O O . PHE B 1 53 ? -9.484 -12.414 7.363 1 95.19 53 PHE B O 1
ATOM 1711 N N . ARG B 1 54 ? -8.57 -10.578 8.172 1 93.88 54 ARG B N 1
ATOM 1712 C CA . ARG B 1 54 ? -8.336 -11.133 9.5 1 93.88 54 ARG B CA 1
ATOM 1713 C C . ARG B 1 54 ? -9.641 -11.609 10.133 1 93.88 54 ARG B C 1
ATOM 1715 O O . ARG B 1 54 ? -10.648 -10.898 10.102 1 93.88 54 ARG B O 1
ATOM 1722 N N . GLY B 1 55 ? -9.586 -12.844 10.578 1 94.12 55 GLY B N 1
ATOM 1723 C CA . GLY B 1 55 ? -10.68 -13.367 11.383 1 94.12 55 GLY B CA 1
ATOM 1724 C C . GLY B 1 55 ? -11.828 -13.891 10.547 1 94.12 55 GLY B C 1
ATOM 1725 O O . GLY B 1 55 ? -12.797 -14.438 11.086 1 94.12 55 GLY B O 1
ATOM 1726 N N . LEU B 1 56 ? -11.789 -13.719 9.242 1 96.06 56 LEU B N 1
ATOM 1727 C CA . LEU B 1 56 ? -12.852 -14.234 8.391 1 96.06 56 LEU B CA 1
ATOM 1728 C C . LEU B 1 56 ? -12.742 -15.742 8.227 1 96.06 56 LEU B C 1
ATOM 1730 O O . LEU B 1 56 ? -11.633 -16.281 8.109 1 96.06 56 LEU B O 1
ATOM 1734 N N . ASN B 1 57 ? -13.867 -16.391 8.203 1 96 57 ASN B N 1
ATOM 1735 C CA . ASN B 1 57 ? -13.859 -17.828 7.93 1 96 57 ASN B CA 1
ATOM 1736 C C . ASN B 1 57 ? -13.938 -18.109 6.434 1 96 57 ASN B C 1
ATOM 1738 O O . ASN B 1 57 ? -14.039 -17.172 5.625 1 96 57 ASN B O 1
ATOM 1742 N N . SER B 1 58 ? -13.883 -19.375 6.07 1 94.38 58 SER B N 1
ATOM 1743 C CA . SER B 1 58 ? -13.789 -19.781 4.672 1 94.38 58 SER B CA 1
ATOM 1744 C C . SER B 1 58 ? -14.984 -19.281 3.865 1 94.38 58 SER B C 1
ATOM 1746 O O . SER B 1 58 ? -14.82 -18.812 2.734 1 94.38 58 SER B O 1
ATOM 1748 N N . GLU B 1 59 ? -16.141 -19.359 4.398 1 95.56 59 GLU B N 1
ATOM 1749 C CA . GLU B 1 59 ? -17.344 -18.922 3.705 1 95.56 59 GLU B CA 1
ATOM 1750 C C . GLU B 1 59 ? -17.344 -17.422 3.484 1 95.56 59 GLU B C 1
ATOM 1752 O O . GLU B 1 59 ? -17.672 -16.938 2.395 1 95.56 59 GLU B O 1
ATOM 1757 N N . GLU B 1 60 ? -16.953 -16.703 4.496 1 96.5 60 GLU B N 1
ATOM 1758 C CA . 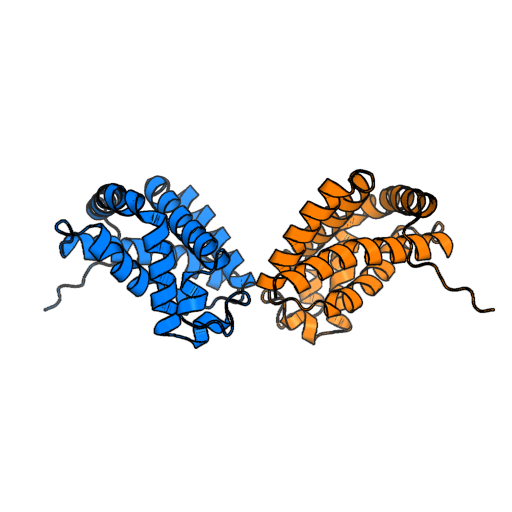GLU B 1 60 ? -16.844 -15.25 4.395 1 96.5 60 GLU B CA 1
ATOM 1759 C C . GLU B 1 60 ? -15.805 -14.844 3.357 1 96.5 60 GLU B C 1
ATOM 1761 O O . GLU B 1 60 ? -16.016 -13.898 2.592 1 96.5 60 GLU B O 1
ATOM 1766 N N . LEU B 1 61 ? -14.742 -15.539 3.363 1 97.06 61 LEU B N 1
ATOM 1767 C CA . LEU B 1 61 ? -13.672 -15.25 2.414 1 97.06 61 LEU B CA 1
ATOM 1768 C C . LEU B 1 61 ? -14.148 -15.469 0.98 1 97.06 61 LEU B C 1
ATOM 1770 O O . LEU B 1 61 ? -13.867 -14.656 0.097 1 97.06 61 LEU B O 1
ATOM 1774 N N . ARG B 1 62 ? -14.914 -16.484 0.78 1 95.25 62 ARG B N 1
ATOM 1775 C CA . ARG B 1 62 ? -15.375 -16.828 -0.56 1 95.25 62 ARG B CA 1
ATOM 1776 C C . ARG B 1 62 ? -16.281 -15.734 -1.121 1 95.25 62 ARG B C 1
ATOM 1778 O O . ARG B 1 62 ? -16.328 -15.523 -2.334 1 95.25 62 ARG B O 1
ATOM 1785 N N . GLN B 1 63 ? -16.922 -15.031 -0.252 1 94.88 63 GLN B N 1
ATOM 1786 C CA . GLN B 1 63 ? -17.875 -14.008 -0.669 1 94.88 63 GLN B CA 1
ATOM 1787 C C . GLN B 1 63 ? -17.266 -12.617 -0.578 1 94.88 63 GLN B C 1
ATOM 1789 O O . GLN B 1 63 ? -17.906 -11.617 -0.91 1 94.88 63 GLN B O 1
ATOM 1794 N N . ASN B 1 64 ? -16.078 -12.562 -0.161 1 95.06 64 ASN B N 1
ATOM 1795 C CA . ASN B 1 64 ? -15.438 -11.273 0.097 1 95.06 64 ASN B CA 1
ATOM 1796 C C . ASN B 1 64 ? -15 -10.594 -1.197 1 95.06 64 ASN B C 1
ATOM 1798 O O . ASN B 1 64 ? -14.148 -11.125 -1.918 1 95.06 64 ASN B O 1
ATOM 1802 N N . VAL B 1 65 ? -15.477 -9.414 -1.438 1 93.94 65 VAL B N 1
ATOM 1803 C CA . VAL B 1 65 ? -15.188 -8.672 -2.658 1 93.94 65 VAL B CA 1
ATOM 1804 C C . VAL B 1 65 ? -13.727 -8.242 -2.664 1 93.94 65 VAL B C 1
ATOM 1806 O O . VAL B 1 65 ? -13.07 -8.258 -3.709 1 93.94 65 VAL B O 1
ATOM 1809 N N . GLY B 1 66 ? -13.203 -7.953 -1.5 1 93.56 66 GLY B N 1
ATOM 1810 C CA . GLY B 1 66 ? -11.812 -7.555 -1.378 1 93.56 66 GLY B CA 1
ATOM 1811 C C . GLY B 1 66 ? -10.836 -8.648 -1.767 1 93.56 66 GLY B C 1
ATOM 1812 O O . GLY B 1 66 ? -9.828 -8.391 -2.426 1 93.56 66 GLY B O 1
ATOM 1813 N N . LEU B 1 67 ? -11.18 -9.805 -1.355 1 96.19 67 LEU B N 1
ATOM 1814 C CA . LEU B 1 67 ? -10.32 -10.93 -1.703 1 96.19 67 LEU B CA 1
ATOM 1815 C C . LEU B 1 67 ? -10.336 -11.188 -3.207 1 96.19 67 LEU B C 1
ATOM 1817 O O . LEU B 1 67 ? -9.297 -11.43 -3.812 1 96.19 67 LEU B O 1
ATOM 1821 N N . ARG B 1 68 ? -11.492 -11.086 -3.809 1 96.19 68 ARG B N 1
ATOM 1822 C CA . ARG B 1 68 ? -11.609 -11.258 -5.254 1 96.19 68 ARG B CA 1
ATOM 1823 C C . ARG B 1 68 ? -10.781 -10.219 -5.996 1 96.19 68 ARG B C 1
ATOM 1825 O O . ARG B 1 68 ? -10.055 -10.555 -6.938 1 96.19 68 ARG B O 1
ATOM 1832 N N . GLU B 1 69 ? -10.859 -9.047 -5.547 1 95.19 69 GLU B N 1
ATOM 1833 C CA . GLU B 1 69 ? -10.109 -7.973 -6.18 1 95.19 69 GLU B CA 1
ATOM 1834 C C . GLU B 1 69 ? -8.609 -8.18 -6.023 1 95.19 69 GLU B C 1
ATOM 1836 O O . GLU B 1 69 ? -7.84 -7.965 -6.965 1 95.19 69 GLU B O 1
ATOM 1841 N N . HIS B 1 70 ? -8.219 -8.562 -4.816 1 95.94 70 HIS B N 1
ATOM 1842 C CA . HIS B 1 70 ? -6.801 -8.82 -4.59 1 95.94 70 HIS B CA 1
ATOM 1843 C C . HIS B 1 70 ? -6.305 -9.977 -5.453 1 95.94 70 HIS B C 1
ATOM 1845 O O . HIS B 1 70 ? -5.234 -9.891 -6.059 1 95.94 70 HIS B O 1
ATOM 1851 N N . GLY B 1 71 ? -7.078 -11.047 -5.488 1 97 71 GLY B N 1
ATOM 1852 C CA . GLY B 1 71 ? -6.734 -12.156 -6.359 1 97 71 GLY B CA 1
ATOM 1853 C C . GLY B 1 71 ? -6.566 -11.758 -7.809 1 97 71 GLY B C 1
ATOM 1854 O O . GLY B 1 71 ? -5.609 -12.164 -8.469 1 97 71 GLY B O 1
ATOM 1855 N N . MET B 1 72 ? -7.457 -10.93 -8.266 1 96.94 72 MET B N 1
ATOM 1856 C CA . MET B 1 72 ? -7.402 -10.461 -9.641 1 96.94 72 MET B CA 1
ATOM 1857 C C . MET B 1 72 ? -6.16 -9.617 -9.883 1 96.94 72 MET B C 1
ATOM 1859 O O . MET B 1 72 ? -5.555 -9.688 -10.953 1 96.94 72 MET B O 1
ATOM 1863 N N . ARG B 1 73 ? -5.789 -8.859 -8.945 1 96.69 73 ARG B N 1
ATOM 1864 C CA . ARG B 1 73 ? -4.574 -8.062 -9.078 1 96.69 73 ARG B CA 1
ATOM 1865 C C . ARG B 1 73 ? -3.346 -8.961 -9.211 1 96.69 73 ARG B C 1
ATOM 1867 O O . ARG B 1 73 ? -2.461 -8.695 -10.023 1 96.69 73 ARG B O 1
ATOM 1874 N N . VAL B 1 74 ? -3.285 -9.992 -8.398 1 97.88 74 VAL B N 1
ATOM 1875 C CA . VAL B 1 74 ? -2.164 -10.922 -8.453 1 97.88 74 VAL B CA 1
ATOM 1876 C C . VAL B 1 74 ? -2.123 -11.602 -9.82 1 97.88 74 VAL B C 1
ATOM 1878 O O . VAL B 1 74 ? -1.074 -11.648 -10.469 1 97.88 74 VAL B O 1
ATOM 1881 N N . MET B 1 75 ? -3.252 -12.016 -10.297 1 98.25 75 MET B N 1
ATOM 1882 C CA . MET B 1 75 ? -3.318 -12.68 -11.594 1 98.25 75 MET B CA 1
ATOM 1883 C C . MET B 1 75 ? -2.996 -11.711 -12.727 1 98.25 75 MET B C 1
ATOM 1885 O O . MET B 1 75 ? -2.398 -12.094 -13.727 1 98.25 75 MET B O 1
ATOM 1889 N N . GLY B 1 76 ? -3.447 -10.5 -12.562 1 98.06 76 GLY B N 1
ATOM 1890 C CA . GLY B 1 76 ? -3.059 -9.477 -13.523 1 98.06 76 GLY B CA 1
ATOM 1891 C C . GLY B 1 76 ? -1.558 -9.281 -13.609 1 98.06 76 GLY B C 1
ATOM 1892 O O . GLY B 1 76 ? -1.015 -9.07 -14.695 1 98.06 76 GLY B O 1
ATOM 1893 N N . THR B 1 77 ? -0.919 -9.328 -12.516 1 97.94 77 THR B N 1
ATOM 1894 C CA . THR B 1 77 ? 0.536 -9.219 -12.484 1 97.94 77 THR B CA 1
ATOM 1895 C C . THR B 1 77 ? 1.177 -10.414 -13.195 1 97.94 77 THR B C 1
ATOM 1897 O O . THR B 1 77 ? 2.131 -10.25 -13.953 1 97.94 77 THR B O 1
ATOM 1900 N N . ILE B 1 78 ? 0.658 -11.555 -12.945 1 98.19 78 ILE B N 1
ATOM 1901 C CA . ILE B 1 78 ? 1.138 -12.758 -13.625 1 98.19 78 ILE B CA 1
ATOM 1902 C C . ILE B 1 78 ? 0.994 -12.586 -15.133 1 98.19 78 ILE B C 1
ATOM 1904 O O . ILE B 1 78 ? 1.924 -12.883 -15.891 1 98.19 78 ILE B O 1
ATOM 1908 N N . GLU B 1 79 ? -0.112 -12.102 -15.547 1 98 79 GLU B N 1
ATOM 1909 C CA . GLU B 1 79 ? -0.328 -11.836 -16.969 1 98 79 GLU B CA 1
ATOM 1910 C C . GLU B 1 79 ? 0.725 -10.875 -17.516 1 98 79 GLU B C 1
ATOM 1912 O O . GLU B 1 79 ? 1.297 -11.117 -18.578 1 98 79 GLU B O 1
ATOM 1917 N N . LYS B 1 80 ? 0.967 -9.844 -16.812 1 98 80 LYS B N 1
ATOM 1918 C CA . LYS B 1 80 ? 1.963 -8.867 -17.25 1 98 80 LYS B CA 1
ATOM 1919 C C . LYS B 1 80 ? 3.346 -9.5 -17.359 1 98 80 LYS B C 1
ATOM 1921 O O . LYS B 1 80 ? 4.102 -9.211 -18.281 1 98 80 LYS B O 1
ATOM 1926 N N . CYS B 1 81 ? 3.631 -10.32 -16.406 1 97.94 81 CYS B N 1
ATOM 1927 C CA . CYS B 1 81 ? 4.91 -11.016 -16.453 1 97.94 81 CYS B CA 1
ATOM 1928 C C . CYS B 1 81 ? 5.016 -11.891 -17.688 1 97.94 81 CYS B C 1
ATOM 1930 O O . CYS B 1 81 ? 6.039 -11.875 -18.375 1 97.94 81 CYS B O 1
ATOM 1932 N N . ILE B 1 82 ? 4.012 -12.609 -18 1 97.44 82 ILE B N 1
ATOM 1933 C CA . ILE B 1 82 ? 4.008 -13.523 -19.141 1 97.44 82 ILE B CA 1
ATOM 1934 C C . ILE B 1 82 ? 4.098 -12.719 -20.438 1 97.44 82 ILE B C 1
ATOM 1936 O O . ILE B 1 82 ? 4.84 -13.086 -21.344 1 97.44 82 ILE B O 1
ATOM 1940 N N . THR B 1 83 ? 3.424 -11.594 -20.469 1 95.44 83 THR B N 1
ATOM 1941 C CA . THR B 1 83 ? 3.42 -10.742 -21.656 1 95.44 83 THR B CA 1
ATOM 1942 C C . THR B 1 83 ? 4.781 -10.086 -21.859 1 95.44 83 THR B C 1
ATOM 1944 O O . THR B 1 83 ? 5.176 -9.797 -22.984 1 95.44 83 THR B O 1
ATOM 1947 N N . ARG B 1 84 ? 5.457 -9.953 -20.75 1 95.5 84 ARG B N 1
ATOM 1948 C CA . ARG B 1 84 ? 6.727 -9.234 -20.812 1 95.5 84 ARG B CA 1
ATOM 1949 C C . ARG B 1 84 ? 7.906 -10.203 -20.703 1 95.5 84 ARG B C 1
ATOM 1951 O O . ARG B 1 84 ? 9.039 -9.781 -20.453 1 95.5 84 ARG B O 1
ATOM 1958 N N . ILE B 1 85 ? 7.645 -11.438 -20.844 1 93.81 85 ILE B N 1
ATOM 1959 C CA . ILE B 1 85 ? 8.672 -12.453 -20.609 1 93.81 85 ILE B CA 1
ATOM 1960 C C . ILE B 1 85 ? 9.859 -12.203 -21.547 1 93.81 85 ILE B C 1
ATOM 1962 O O . ILE B 1 85 ? 11 -12.523 -21.188 1 93.81 85 ILE B O 1
ATOM 1966 N N . GLU B 1 86 ? 9.648 -11.523 -22.688 1 92 86 GLU B N 1
ATOM 1967 C CA . GLU B 1 86 ? 10.703 -11.242 -23.656 1 92 86 GLU B CA 1
ATOM 1968 C C . GLU B 1 86 ? 11.281 -9.844 -23.453 1 92 86 GLU B C 1
ATOM 1970 O O . GLU B 1 86 ? 12.094 -9.383 -24.266 1 92 86 GLU B O 1
ATOM 1975 N N . GLN B 1 87 ? 10.859 -9.18 -22.5 1 95.12 87 GLN B N 1
ATOM 1976 C CA . GLN B 1 87 ? 11.359 -7.867 -22.109 1 95.12 87 GLN B CA 1
ATOM 1977 C C . GLN B 1 87 ? 11.875 -7.879 -20.672 1 95.12 87 GLN B C 1
ATOM 1979 O O . GLN B 1 87 ? 11.312 -7.219 -19.797 1 95.12 87 GLN B O 1
ATOM 1984 N N . PRO B 1 88 ? 12.961 -8.57 -20.484 1 92.88 88 PRO B N 1
ATOM 1985 C CA . PRO B 1 88 ? 13.43 -8.867 -19.125 1 92.88 88 PRO B CA 1
ATOM 1986 C C . PRO B 1 88 ? 13.688 -7.605 -18.297 1 92.88 88 PRO B C 1
ATOM 1988 O O . PRO B 1 88 ? 13.461 -7.602 -17.094 1 92.88 88 PRO B O 1
ATOM 1991 N N . ASP B 1 89 ? 14.102 -6.508 -18.938 1 96.06 89 ASP B N 1
ATOM 1992 C CA . ASP B 1 89 ? 14.391 -5.289 -18.188 1 96.06 89 ASP B CA 1
ATOM 1993 C C . ASP B 1 89 ? 13.117 -4.68 -17.625 1 96.06 89 ASP B C 1
ATOM 1995 O O . ASP B 1 89 ? 13.078 -4.262 -16.453 1 96.06 89 ASP B O 1
ATOM 1999 N N . LYS B 1 90 ? 12.117 -4.668 -18.453 1 95.94 90 LYS B N 1
ATOM 2000 C CA . LYS B 1 90 ? 10.82 -4.141 -18.016 1 95.94 90 LYS B CA 1
ATOM 2001 C C . LYS B 1 90 ? 10.195 -5.031 -16.938 1 95.94 90 LYS B C 1
ATOM 2003 O O . LYS B 1 90 ? 9.641 -4.535 -15.961 1 95.94 90 LYS B O 1
ATOM 2008 N N . LEU B 1 91 ? 10.344 -6.285 -17.172 1 97 91 LEU B N 1
ATOM 2009 C CA . LEU B 1 91 ? 9.82 -7.254 -16.219 1 97 91 LEU B CA 1
ATOM 2010 C C . LEU B 1 91 ? 10.516 -7.113 -14.859 1 97 91 LEU B C 1
ATOM 2012 O O . LEU B 1 91 ? 9.852 -7.055 -13.82 1 97 91 LEU B O 1
ATOM 2016 N N . THR B 1 92 ? 11.758 -6.977 -14.906 1 97.19 92 THR B N 1
ATOM 2017 C CA . THR B 1 92 ? 12.547 -6.867 -13.688 1 97.19 92 THR B CA 1
ATOM 2018 C C . THR B 1 92 ? 12.195 -5.59 -12.93 1 97.19 92 THR B C 1
ATOM 2020 O O . THR B 1 92 ? 11.961 -5.625 -11.719 1 97.19 92 THR B O 1
ATOM 2023 N N . SER B 1 93 ? 12.109 -4.539 -13.633 1 97.5 93 SER B N 1
ATOM 2024 C CA . SER B 1 93 ? 11.789 -3.264 -13.008 1 97.5 93 SER B CA 1
ATOM 2025 C C . SER B 1 93 ? 10.422 -3.307 -12.336 1 97.5 93 SER B C 1
ATOM 2027 O O . SER B 1 93 ? 10.266 -2.857 -11.195 1 97.5 93 SER B O 1
ATOM 2029 N N . MET B 1 94 ? 9.516 -3.811 -13.008 1 97.62 94 MET B N 1
ATOM 2030 C CA . MET B 1 94 ? 8.164 -3.918 -12.484 1 97.62 94 MET B CA 1
ATOM 2031 C C . MET B 1 94 ? 8.133 -4.781 -11.227 1 97.62 94 MET B C 1
ATOM 2033 O O . MET B 1 94 ? 7.543 -4.395 -10.211 1 97.62 94 MET B O 1
ATOM 2037 N N . LEU B 1 95 ? 8.82 -5.906 -11.258 1 97.94 95 LEU B N 1
ATOM 2038 C CA . LEU B 1 95 ? 8.781 -6.859 -10.148 1 97.94 95 LEU B CA 1
ATOM 2039 C C . LEU B 1 95 ? 9.602 -6.355 -8.969 1 97.94 95 LEU B C 1
ATOM 2041 O O . LEU B 1 95 ? 9.266 -6.613 -7.816 1 97.94 95 LEU B O 1
ATOM 2045 N N . GLU B 1 96 ? 10.648 -5.652 -9.25 1 97.19 96 GLU B N 1
ATOM 2046 C CA . GLU B 1 96 ? 11.406 -5.031 -8.172 1 97.19 96 GLU B CA 1
ATOM 2047 C C . GLU B 1 96 ? 10.562 -4.008 -7.418 1 97.19 96 GLU B C 1
ATOM 2049 O O . GLU B 1 96 ? 10.539 -3.998 -6.184 1 97.19 96 GLU B O 1
ATOM 2054 N N . SER B 1 97 ? 9.859 -3.236 -8.203 1 96.12 97 SER B N 1
ATOM 2055 C CA . SER B 1 97 ? 8.953 -2.268 -7.594 1 96.12 97 SER B CA 1
ATOM 2056 C C . SER B 1 97 ? 7.875 -2.963 -6.766 1 96.12 97 SER B C 1
ATOM 2058 O O . SER B 1 97 ? 7.559 -2.523 -5.656 1 96.12 97 SER B O 1
ATOM 2060 N N . LEU B 1 98 ? 7.414 -4.027 -7.234 1 97.31 98 LEU B N 1
ATOM 2061 C CA . LEU B 1 98 ? 6.395 -4.781 -6.516 1 97.31 98 LEU B CA 1
ATOM 2062 C C . LEU B 1 98 ? 6.977 -5.414 -5.258 1 97.31 98 LEU B C 1
ATOM 2064 O O . LEU B 1 98 ? 6.316 -5.453 -4.215 1 97.31 98 LEU B O 1
ATOM 2068 N N . GLY B 1 99 ? 8.148 -5.895 -5.34 1 96.19 99 GLY B N 1
ATOM 2069 C CA . GLY B 1 99 ? 8.828 -6.395 -4.152 1 96.19 99 GLY B CA 1
ATOM 2070 C C . GLY B 1 99 ? 8.961 -5.352 -3.057 1 96.19 99 GLY B C 1
ATOM 2071 O O . GLY B 1 99 ? 8.688 -5.637 -1.888 1 96.19 99 GLY B O 1
ATOM 2072 N N . GLU B 1 100 ? 9.32 -4.203 -3.438 1 92.81 100 GLU B N 1
ATOM 2073 C CA . GLU B 1 100 ? 9.453 -3.105 -2.484 1 92.81 100 GLU B CA 1
ATOM 2074 C C . GLU B 1 100 ? 8.117 -2.791 -1.812 1 92.81 100 GLU B C 1
ATOM 2076 O O . GLU B 1 100 ? 8.07 -2.523 -0.61 1 92.81 100 GLU B O 1
ATOM 2081 N N . LYS B 1 101 ? 7.09 -2.832 -2.564 1 92.69 101 LYS B N 1
ATOM 2082 C CA . LYS B 1 101 ? 5.762 -2.617 -1.998 1 92.69 101 LYS B CA 1
ATOM 2083 C C . LYS B 1 101 ? 5.414 -3.699 -0.979 1 92.69 101 LYS B C 1
ATOM 2085 O O . LYS B 1 101 ? 4.797 -3.416 0.05 1 92.69 101 LYS B O 1
ATOM 2090 N N . HIS B 1 102 ? 5.805 -4.887 -1.223 1 94.75 102 HIS B N 1
ATOM 2091 C CA . HIS B 1 102 ? 5.531 -5.992 -0.312 1 94.75 102 HIS B CA 1
ATOM 2092 C C . HIS B 1 102 ? 6.305 -5.836 0.994 1 94.75 102 HIS B C 1
ATOM 2094 O O . HIS B 1 102 ? 5.828 -6.242 2.055 1 94.75 102 HIS B O 1
ATOM 2100 N N . VAL B 1 103 ? 7.453 -5.191 0.91 1 90.81 103 VAL B N 1
ATOM 2101 C CA . VAL B 1 103 ? 8.18 -4.871 2.135 1 90.81 103 VAL B CA 1
ATOM 2102 C C . VAL B 1 103 ? 7.355 -3.904 2.982 1 90.81 103 VAL B C 1
ATOM 2104 O O . VAL B 1 103 ? 7.23 -4.086 4.195 1 90.81 103 VAL B O 1
ATOM 2107 N N . VAL B 1 104 ? 6.762 -2.965 2.314 1 88.69 104 VAL B N 1
ATOM 2108 C CA . VAL B 1 104 ? 5.945 -1.965 2.994 1 88.69 104 VAL B CA 1
ATOM 2109 C C . VAL B 1 104 ? 4.754 -2.641 3.67 1 88.69 104 VAL B C 1
ATOM 2111 O O . VAL B 1 104 ? 4.336 -2.234 4.754 1 88.69 104 VAL B O 1
ATOM 2114 N N . PHE B 1 105 ? 4.258 -3.717 3.1 1 90.12 105 PHE B N 1
ATOM 2115 C CA . PHE B 1 105 ? 3.135 -4.465 3.654 1 90.12 105 PHE B CA 1
ATOM 2116 C C . PHE B 1 105 ? 3.609 -5.438 4.727 1 90.12 105 PHE B C 1
ATOM 2118 O O . PHE B 1 105 ? 2.82 -6.227 5.246 1 90.12 105 PHE B O 1
ATOM 2125 N N . ASP B 1 106 ? 4.875 -5.496 4.949 1 91 106 ASP B N 1
ATOM 2126 C CA . ASP B 1 106 ? 5.504 -6.363 5.945 1 91 106 ASP B CA 1
ATOM 2127 C C . ASP B 1 106 ? 5.422 -7.828 5.527 1 91 106 ASP B C 1
ATOM 2129 O O . ASP B 1 106 ? 5.262 -8.711 6.367 1 91 106 ASP B O 1
ATOM 2133 N N . THR B 1 107 ? 5.43 -8.008 4.215 1 92.75 107 THR B N 1
ATOM 2134 C CA . THR B 1 107 ? 5.441 -9.359 3.66 1 92.75 107 THR B CA 1
ATOM 2135 C C . THR B 1 107 ? 6.832 -9.977 3.779 1 92.75 107 THR B C 1
ATOM 2137 O O . THR B 1 107 ? 7.836 -9.328 3.486 1 92.75 107 THR B O 1
ATOM 2140 N N . LYS B 1 108 ? 6.902 -11.195 4.227 1 92.75 108 LYS B N 1
ATOM 2141 C CA . LYS B 1 108 ? 8.18 -11.906 4.285 1 92.75 108 LYS B CA 1
ATOM 2142 C C . LYS B 1 108 ? 8.422 -12.703 3.006 1 92.75 108 LYS B C 1
ATOM 2144 O O . LYS B 1 108 ? 7.48 -13.172 2.369 1 92.75 108 LYS B O 1
ATOM 2149 N N . ILE B 1 109 ? 9.648 -12.844 2.652 1 94.5 109 ILE B N 1
ATOM 2150 C CA . ILE B 1 109 ? 10.008 -13.484 1.393 1 94.5 109 ILE B CA 1
ATOM 2151 C C . ILE B 1 109 ? 9.578 -14.953 1.425 1 94.5 109 ILE B C 1
ATOM 2153 O O . ILE B 1 109 ? 9.266 -15.539 0.385 1 94.5 109 ILE B O 1
ATOM 2157 N N . GLU B 1 110 ? 9.531 -15.578 2.576 1 95.25 110 GLU B N 1
ATOM 2158 C CA . GLU B 1 110 ? 9.188 -16.984 2.721 1 95.25 110 GLU B CA 1
ATOM 2159 C C . GLU B 1 110 ? 7.742 -17.25 2.297 1 95.25 110 GLU B C 1
ATOM 2161 O O . GLU B 1 110 ? 7.383 -18.375 1.952 1 95.25 110 GLU B O 1
ATOM 2166 N N . TYR B 1 111 ? 6.957 -16.234 2.311 1 95.38 111 TYR B N 1
ATOM 2167 C CA . TYR B 1 111 ? 5.539 -16.406 2.008 1 95.38 111 TYR B CA 1
ATOM 2168 C C . TYR B 1 111 ? 5.332 -16.703 0.529 1 95.38 111 TYR B C 1
ATOM 2170 O O . TYR B 1 111 ? 4.344 -17.344 0.151 1 95.38 111 TYR B O 1
ATOM 2178 N N . PHE B 1 112 ? 6.258 -16.266 -0.276 1 96.69 112 PHE B N 1
ATOM 2179 C CA . PHE B 1 112 ? 6.18 -16.609 -1.692 1 96.69 112 PHE B CA 1
ATOM 2180 C C . PHE B 1 112 ? 6.258 -18.109 -1.898 1 96.69 112 PHE B C 1
ATOM 2182 O O . PHE B 1 112 ? 5.586 -18.656 -2.773 1 96.69 112 PHE B O 1
ATOM 2189 N N . ASP B 1 113 ? 7.016 -18.75 -1.032 1 97.12 113 ASP B N 1
ATOM 2190 C CA . ASP B 1 113 ? 7.18 -20.188 -1.126 1 97.12 113 ASP B CA 1
ATOM 2191 C C . ASP B 1 113 ? 5.918 -20.922 -0.669 1 97.12 113 ASP B C 1
ATOM 2193 O O . ASP B 1 113 ? 5.699 -22.078 -1.021 1 97.12 113 ASP B O 1
ATOM 2197 N N . LEU B 1 114 ? 5.145 -20.25 0.101 1 97.75 114 LEU B N 1
ATOM 2198 C CA . LEU B 1 114 ? 3.869 -20.812 0.533 1 97.75 114 LEU B CA 1
ATOM 2199 C C . LEU B 1 114 ? 2.793 -20.578 -0.523 1 97.75 114 LEU B C 1
ATOM 2201 O O . LEU B 1 114 ? 1.914 -21.422 -0.711 1 97.75 114 LEU B O 1
ATOM 2205 N N . LEU B 1 115 ? 2.9 -19.453 -1.246 1 97.94 115 LEU B N 1
ATOM 2206 C CA . LEU B 1 115 ? 1.878 -19.047 -2.201 1 97.94 115 LEU B CA 1
ATOM 2207 C C . LEU B 1 115 ? 2.004 -19.828 -3.506 1 97.94 115 LEU B C 1
ATOM 2209 O O . LEU B 1 115 ? 1 -20.25 -4.078 1 97.94 115 LEU B O 1
ATOM 2213 N N . SER B 1 116 ? 3.234 -20.047 -3.955 1 98.19 116 SER B N 1
ATOM 2214 C CA . SER B 1 116 ? 3.482 -20.562 -5.293 1 98.19 116 SER B CA 1
ATOM 2215 C C . SER B 1 116 ? 2.854 -21.953 -5.477 1 98.19 116 SER B C 1
ATOM 2217 O O . SER B 1 116 ? 2.154 -22.188 -6.461 1 98.19 116 SER B O 1
ATOM 2219 N N . PRO B 1 117 ? 3 -22.844 -4.496 1 98.38 117 PRO B N 1
ATOM 2220 C CA . PRO B 1 117 ? 2.367 -24.156 -4.68 1 98.38 117 PRO B CA 1
ATOM 2221 C C . PRO B 1 117 ? 0.843 -24.062 -4.738 1 98.38 117 PRO B C 1
ATOM 2223 O O . PRO B 1 117 ? 0.203 -24.875 -5.422 1 98.38 117 PRO B O 1
ATOM 2226 N N . GLN B 1 118 ? 0.262 -23.109 -4.004 1 98.56 118 GLN B N 1
ATOM 2227 C CA . GLN B 1 118 ? -1.188 -22.953 -4.055 1 98.56 118 GLN B CA 1
ATOM 2228 C C . GLN B 1 118 ? -1.643 -22.469 -5.426 1 98.56 118 GLN B C 1
ATOM 2230 O O . GLN B 1 118 ? -2.689 -22.891 -5.926 1 98.56 118 GLN B O 1
ATOM 2235 N N . LEU B 1 119 ? -0.852 -21.562 -6 1 98.62 119 LEU B N 1
ATOM 2236 C CA . LEU B 1 119 ? -1.16 -21.078 -7.34 1 98.62 119 LEU B CA 1
ATOM 2237 C C . LEU B 1 119 ? -1.078 -22.203 -8.359 1 98.62 119 LEU B C 1
ATOM 2239 O O . LEU B 1 119 ? -1.958 -22.344 -9.211 1 98.62 119 LEU B O 1
ATOM 2243 N N . ILE B 1 120 ? -0.098 -23.047 -8.227 1 98.56 120 ILE B N 1
ATOM 2244 C CA . ILE B 1 120 ? 0.065 -24.188 -9.117 1 98.56 120 ILE B CA 1
ATOM 2245 C C . ILE B 1 120 ? -1.143 -25.109 -9 1 98.56 120 ILE B C 1
ATOM 2247 O O . ILE B 1 120 ? -1.707 -25.547 -10.008 1 98.56 120 ILE B O 1
ATOM 2251 N N . GLN B 1 121 ? -1.54 -25.312 -7.797 1 98.06 121 GLN B N 1
ATOM 2252 C CA . GLN B 1 121 ? -2.674 -26.203 -7.559 1 98.06 121 GLN B CA 1
ATOM 2253 C C . GLN B 1 121 ? -3.965 -25.609 -8.109 1 98.06 121 GLN B C 1
ATOM 2255 O O . GLN B 1 121 ? -4.871 -26.344 -8.516 1 98.06 121 GLN B O 1
ATOM 2260 N N . ALA B 1 122 ? -4.004 -24.312 -8.109 1 97.94 122 ALA B N 1
ATOM 2261 C CA . ALA B 1 122 ? -5.195 -23.641 -8.625 1 97.94 122 ALA B CA 1
ATOM 2262 C C . ALA B 1 122 ? -5.211 -23.625 -10.148 1 97.94 122 ALA B C 1
ATOM 2264 O O . ALA B 1 122 ? -6.277 -23.688 -10.766 1 97.94 122 ALA B O 1
ATOM 2265 N N . ILE B 1 123 ? -4.07 -23.609 -10.766 1 98.25 123 ILE B N 1
ATOM 2266 C CA . ILE B 1 123 ? -3.953 -23.5 -12.219 1 98.25 123 ILE B CA 1
ATOM 2267 C C . ILE B 1 123 ? -4.168 -24.875 -12.852 1 98.25 123 ILE B C 1
ATOM 2269 O O . ILE B 1 123 ? -4.727 -24.969 -13.945 1 98.25 123 ILE B O 1
ATOM 2273 N N . LYS B 1 124 ? -3.824 -25.922 -12.195 1 98 124 LYS B N 1
ATOM 2274 C CA . LYS B 1 124 ? -3.84 -27.281 -12.734 1 98 124 LYS B CA 1
ATOM 2275 C C . LYS B 1 124 ? -5.23 -27.656 -13.242 1 98 124 LYS B C 1
ATOM 2277 O O . LYS B 1 124 ? -5.383 -28.047 -14.398 1 98 124 LYS B O 1
ATOM 2282 N N . PRO B 1 125 ? -6.273 -27.484 -12.477 1 96.94 125 PRO B N 1
ATOM 2283 C CA . PRO B 1 125 ? -7.602 -27.859 -12.977 1 96.94 125 PRO B CA 1
ATOM 2284 C C . PRO B 1 125 ? -8.078 -26.969 -14.117 1 96.94 125 PRO B C 1
ATOM 2286 O O . PRO B 1 125 ? -8.859 -27.406 -14.961 1 96.94 125 PRO B O 1
ATOM 2289 N N . ALA B 1 126 ? -7.652 -25.719 -14.125 1 96.12 126 ALA B N 1
ATOM 2290 C CA . ALA B 1 126 ? -8.031 -24.812 -15.203 1 96.12 126 ALA B CA 1
ATOM 2291 C C . ALA B 1 126 ? -7.441 -25.281 -16.531 1 96.12 126 ALA B C 1
ATOM 2293 O O . ALA B 1 126 ? -8.086 -25.172 -17.578 1 96.12 126 ALA B O 1
ATOM 2294 N N . ILE B 1 127 ? -6.254 -25.781 -16.516 1 97.31 127 ILE B N 1
ATOM 2295 C CA . ILE B 1 127 ? -5.574 -26.234 -17.719 1 97.31 127 ILE B CA 1
ATOM 2296 C C . ILE B 1 127 ? -6.121 -27.609 -18.141 1 97.31 127 ILE B C 1
ATOM 2298 O O . ILE B 1 127 ? -6.23 -27.906 -19.328 1 97.31 127 ILE B O 1
ATOM 2302 N N . GLY B 1 128 ? -6.422 -28.516 -17.125 1 96.25 128 GLY B N 1
ATOM 2303 C CA . GLY B 1 128 ? -7.074 -29.781 -17.391 1 96.25 128 GLY B CA 1
ATOM 2304 C C . GLY B 1 128 ? -6.152 -30.797 -18.031 1 96.25 128 GLY B C 1
ATOM 2305 O O . GLY 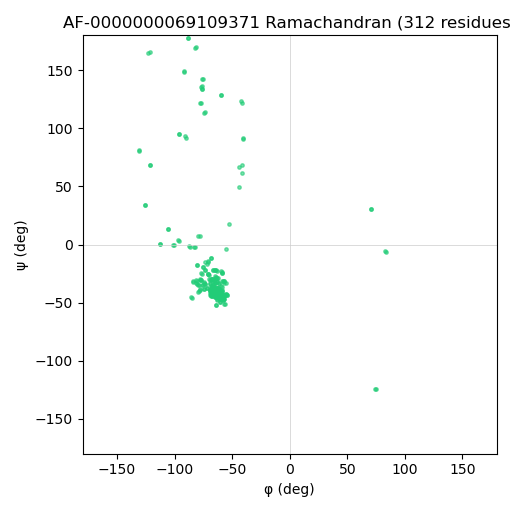B 1 128 ? -5.047 -31.047 -17.547 1 96.25 128 GLY B O 1
ATOM 2306 N N . ASP B 1 129 ? -6.543 -31.328 -19.172 1 96.12 129 ASP B N 1
ATOM 2307 C CA . ASP B 1 129 ? -5.891 -32.469 -19.812 1 96.12 129 ASP B CA 1
ATOM 2308 C C . ASP B 1 129 ? -4.535 -32.062 -20.391 1 96.12 129 ASP B C 1
ATOM 2310 O O . ASP B 1 129 ? -3.682 -32.906 -20.641 1 96.12 129 ASP B O 1
ATOM 2314 N N . GLN B 1 130 ? -4.359 -30.828 -20.531 1 97 130 GLN B N 1
ATOM 2315 C CA . GLN B 1 130 ? -3.115 -30.359 -21.125 1 97 130 GLN B CA 1
ATOM 2316 C C . GLN B 1 130 ? -2.023 -30.203 -20.062 1 97 130 GLN B C 1
ATOM 2318 O O . GLN B 1 130 ? -0.881 -29.875 -20.391 1 97 130 GLN B O 1
ATOM 2323 N N . TRP B 1 131 ? -2.391 -30.469 -18.812 1 98.06 131 TRP B N 1
ATOM 2324 C CA . TRP B 1 131 ? -1.389 -30.438 -17.75 1 98.06 131 TRP B CA 1
ATOM 2325 C C . TRP B 1 131 ? -0.47 -31.656 -17.828 1 98.06 131 TRP B C 1
ATOM 2327 O O . TRP B 1 131 ? -0.929 -32.812 -17.734 1 98.06 131 TRP B O 1
ATOM 2337 N N . THR B 1 132 ? 0.761 -31.469 -18.109 1 98 132 THR B N 1
ATOM 2338 C CA . THR B 1 132 ? 1.794 -32.5 -18.188 1 98 132 THR B CA 1
ATOM 2339 C C . THR B 1 132 ? 2.941 -32.188 -17.234 1 98 132 THR B C 1
ATOM 2341 O O . THR B 1 132 ? 3.025 -31.078 -16.688 1 98 132 THR B O 1
ATOM 2344 N N . PRO B 1 133 ? 3.764 -33.125 -16.969 1 97.31 133 PRO B N 1
ATOM 2345 C CA . PRO B 1 133 ? 4.926 -32.844 -16.125 1 97.31 133 PRO B CA 1
ATOM 2346 C C . PRO B 1 133 ? 5.777 -31.703 -16.656 1 97.31 133 PRO B C 1
ATOM 2348 O O . PRO B 1 133 ? 6.316 -30.922 -15.867 1 97.31 133 PRO B O 1
ATOM 2351 N N . SER B 1 134 ? 5.84 -31.578 -17.969 1 97.25 134 SER B N 1
ATOM 2352 C CA . SER B 1 134 ? 6.613 -30.5 -18.562 1 97.25 134 SER B CA 1
ATOM 2353 C C . SER B 1 134 ? 5.957 -29.156 -18.312 1 97.25 134 SER B C 1
ATOM 2355 O O . SER B 1 134 ? 6.641 -28.156 -18.047 1 97.25 134 SER B O 1
ATOM 2357 N N . VAL B 1 135 ? 4.625 -29.109 -18.406 1 98.06 135 VAL B N 1
ATOM 2358 C CA . VAL B 1 135 ? 3.881 -27.891 -18.125 1 98.06 135 VAL B CA 1
ATOM 2359 C C . VAL B 1 135 ? 4.047 -27.516 -16.641 1 98.06 135 VAL B C 1
ATOM 2361 O O . VAL B 1 135 ? 4.301 -26.344 -16.328 1 98.06 135 VAL B O 1
ATOM 2364 N N . GLU B 1 136 ? 3.938 -28.5 -15.797 1 97.94 136 GLU B N 1
ATOM 2365 C CA . GLU B 1 136 ? 4.125 -28.266 -14.367 1 97.94 136 GLU B CA 1
ATOM 2366 C C . GLU B 1 136 ? 5.508 -27.672 -14.078 1 97.94 136 GLU B C 1
ATOM 2368 O O . GLU B 1 136 ? 5.633 -26.703 -13.344 1 97.94 136 GLU B O 1
ATOM 2373 N N . GLN B 1 137 ? 6.484 -28.266 -14.648 1 97.62 137 GLN B N 1
ATOM 2374 C CA . GLN B 1 137 ? 7.848 -27.781 -14.438 1 97.62 137 GLN B CA 1
ATOM 2375 C C . GLN B 1 137 ? 8.016 -26.359 -14.969 1 97.62 137 GLN B C 1
ATOM 2377 O O . GLN B 1 137 ? 8.68 -25.531 -14.336 1 97.62 137 GLN B O 1
ATOM 2382 N N . ALA B 1 138 ? 7.426 -26.062 -16.109 1 97.88 138 ALA B N 1
ATOM 2383 C CA . ALA B 1 138 ? 7.516 -24.734 -16.703 1 97.88 138 ALA B CA 1
ATOM 2384 C C . ALA B 1 138 ? 6.898 -23.688 -15.781 1 97.88 138 ALA B C 1
ATOM 2386 O O . ALA B 1 138 ? 7.488 -22.625 -15.562 1 97.88 138 ALA B O 1
ATOM 2387 N N . TRP B 1 139 ? 5.773 -23.984 -15.227 1 98.38 139 TRP B N 1
ATOM 2388 C CA . TRP B 1 139 ? 5.102 -23.047 -14.328 1 98.38 139 TRP B CA 1
ATOM 2389 C C . TRP B 1 139 ? 5.887 -22.875 -13.031 1 98.38 139 TRP B C 1
ATOM 2391 O O . TRP B 1 139 ? 6.012 -21.766 -12.516 1 98.38 139 TRP B O 1
ATOM 2401 N N . ASN B 1 140 ? 6.367 -23.969 -12.539 1 98.06 140 ASN B N 1
ATOM 2402 C CA . ASN B 1 140 ? 7.191 -23.875 -11.336 1 98.06 140 ASN B CA 1
ATOM 2403 C C . ASN B 1 140 ? 8.422 -23 -11.57 1 98.06 140 ASN B C 1
ATOM 2405 O O . ASN B 1 140 ? 8.727 -22.141 -10.75 1 98.06 140 ASN B O 1
ATOM 2409 N N . ASN B 1 141 ? 9.047 -23.219 -12.672 1 97.94 141 ASN B N 1
ATOM 2410 C CA . ASN B 1 141 ? 10.234 -22.438 -12.977 1 97.94 141 ASN B CA 1
ATOM 2411 C C . ASN B 1 141 ? 9.883 -20.969 -13.242 1 97.94 141 ASN B C 1
ATOM 2413 O O . ASN B 1 141 ? 10.648 -20.062 -12.883 1 97.94 141 ASN B O 1
ATOM 2417 N N . PHE B 1 142 ? 8.766 -20.75 -13.852 1 97.88 142 PHE B N 1
ATOM 2418 C CA . PHE B 1 142 ? 8.281 -19.391 -14.078 1 97.88 142 PHE B CA 1
ATOM 2419 C C . PHE B 1 142 ? 8.078 -18.672 -12.758 1 97.88 142 PHE B C 1
ATOM 2421 O O . PHE B 1 142 ? 8.57 -17.547 -12.57 1 97.88 142 PHE B O 1
ATOM 2428 N N . LEU B 1 143 ? 7.387 -19.281 -11.82 1 98.06 143 LEU B N 1
ATOM 2429 C CA . LEU B 1 143 ? 7.105 -18.672 -10.523 1 98.06 143 LEU B CA 1
ATOM 2430 C C . LEU B 1 143 ? 8.391 -18.453 -9.734 1 98.06 143 LEU B C 1
ATOM 2432 O O . LEU B 1 143 ? 8.547 -17.438 -9.055 1 98.06 143 LEU B O 1
ATOM 2436 N N . LEU B 1 144 ? 9.281 -19.438 -9.852 1 97.31 144 LEU B N 1
ATOM 2437 C CA . LEU B 1 144 ? 10.578 -19.266 -9.219 1 97.31 144 LEU B CA 1
ATOM 2438 C C . LEU B 1 144 ? 11.312 -18.062 -9.789 1 97.31 144 LEU B C 1
ATOM 2440 O O . LEU B 1 144 ? 11.922 -17.281 -9.047 1 97.31 144 LEU B O 1
ATOM 2444 N N . TYR B 1 145 ? 11.195 -17.922 -11.055 1 96.81 145 TYR B N 1
ATOM 2445 C CA . TYR B 1 145 ? 11.859 -16.828 -11.75 1 96.81 145 TYR B CA 1
ATOM 2446 C C . TYR B 1 145 ? 11.312 -15.484 -11.289 1 96.81 145 TYR B C 1
ATOM 2448 O O . TYR B 1 145 ? 12.07 -14.617 -10.836 1 96.81 145 TYR B O 1
ATOM 2456 N N . ILE B 1 146 ? 10 -15.297 -11.305 1 97.38 146 ILE B N 1
ATOM 2457 C CA . ILE B 1 146 ? 9.43 -13.984 -11.023 1 97.38 146 ILE B CA 1
ATOM 2458 C C . ILE B 1 146 ? 9.516 -13.695 -9.531 1 97.38 146 ILE B C 1
ATOM 2460 O O . ILE B 1 146 ? 9.766 -12.562 -9.125 1 97.38 146 ILE B O 1
ATOM 2464 N N . THR B 1 147 ? 9.305 -14.703 -8.648 1 97.69 147 THR B N 1
ATOM 2465 C CA . THR B 1 147 ? 9.414 -14.461 -7.215 1 97.69 147 THR B CA 1
ATOM 2466 C C . THR B 1 147 ? 10.867 -14.211 -6.816 1 97.69 147 THR B C 1
ATOM 2468 O O . THR B 1 147 ? 11.133 -13.469 -5.871 1 97.69 147 THR B O 1
ATOM 2471 N N . GLY B 1 148 ? 11.773 -14.836 -7.582 1 96.44 148 GLY B N 1
ATOM 2472 C CA . GLY B 1 148 ? 13.18 -14.562 -7.332 1 96.44 148 GLY B CA 1
ATOM 2473 C C . GLY B 1 148 ? 13.555 -13.109 -7.523 1 96.44 148 GLY B C 1
ATOM 2474 O O . GLY B 1 148 ? 14.312 -12.547 -6.734 1 96.44 148 GLY B O 1
ATOM 2475 N N . ILE B 1 149 ? 13.047 -12.57 -8.578 1 96.31 149 ILE B N 1
ATOM 2476 C CA . ILE B 1 149 ? 13.305 -11.156 -8.852 1 96.31 149 ILE B CA 1
ATOM 2477 C C . ILE B 1 149 ? 12.734 -10.305 -7.719 1 96.31 149 ILE B C 1
ATOM 2479 O O . ILE B 1 149 ? 13.414 -9.414 -7.203 1 96.31 149 ILE B O 1
ATOM 2483 N N . MET B 1 150 ? 11.508 -10.594 -7.305 1 97.31 150 MET B N 1
ATOM 2484 C CA . MET B 1 150 ? 10.875 -9.82 -6.238 1 97.31 150 MET B CA 1
ATOM 2485 C C . MET B 1 150 ? 11.641 -9.969 -4.926 1 97.31 150 MET B C 1
ATOM 2487 O O . MET B 1 150 ? 11.93 -8.977 -4.254 1 97.31 150 MET B O 1
ATOM 2491 N N . LYS B 1 151 ? 11.961 -11.203 -4.602 1 96.94 151 LYS B N 1
ATOM 2492 C CA . LYS B 1 151 ? 12.688 -11.484 -3.363 1 96.94 151 LYS B CA 1
ATOM 2493 C C . LYS B 1 151 ? 14.039 -10.773 -3.348 1 96.94 151 LYS B C 1
ATOM 2495 O O . LYS B 1 151 ? 14.477 -10.281 -2.307 1 96.94 151 LYS B O 1
ATOM 2500 N N . GLY B 1 152 ? 14.664 -10.797 -4.465 1 95.75 152 GLY B N 1
ATOM 2501 C CA . GLY B 1 152 ? 15.922 -10.086 -4.555 1 95.75 152 GLY B CA 1
ATOM 2502 C C . GLY B 1 152 ? 15.805 -8.617 -4.203 1 95.75 152 GLY B C 1
ATOM 2503 O O . GLY B 1 152 ? 16.641 -8.078 -3.469 1 95.75 152 GLY B O 1
ATOM 2504 N N . ALA B 1 153 ? 14.789 -8.039 -4.723 1 94.5 153 ALA B N 1
ATOM 2505 C CA . ALA B 1 153 ? 14.555 -6.621 -4.441 1 94.5 153 ALA B CA 1
ATOM 2506 C C . ALA B 1 153 ? 14.219 -6.402 -2.969 1 94.5 153 ALA B C 1
ATOM 2508 O O . ALA B 1 153 ? 14.617 -5.395 -2.381 1 94.5 153 ALA B O 1
ATOM 2509 N N . MET B 1 154 ? 13.492 -7.285 -2.414 1 93.75 154 MET B N 1
ATOM 2510 C CA . MET B 1 154 ? 13.094 -7.184 -1.013 1 93.75 154 MET B CA 1
ATOM 2511 C C . MET B 1 154 ? 14.305 -7.312 -0.093 1 93.75 154 MET B C 1
ATOM 2513 O O . MET B 1 154 ? 14.352 -6.695 0.974 1 93.75 154 MET B O 1
ATOM 2517 N N . LEU B 1 155 ? 15.203 -8.07 -0.477 1 90.25 155 LEU B N 1
ATOM 2518 C CA . LEU B 1 155 ? 16.391 -8.281 0.333 1 90.25 155 LEU B CA 1
ATOM 2519 C C . LEU B 1 155 ? 17.359 -7.102 0.215 1 90.25 155 LEU B C 1
ATOM 2521 O O . LEU B 1 155 ? 18.094 -6.801 1.156 1 90.25 155 LEU B O 1
ATOM 2525 N N . GLN B 1 156 ? 17.344 -6.48 -0.905 1 81.38 156 GLN B N 1
ATOM 2526 C CA . GLN B 1 156 ? 18.219 -5.32 -1.09 1 81.38 156 GLN B CA 1
ATOM 2527 C C . GLN B 1 156 ? 17.656 -4.098 -0.365 1 81.38 156 GLN B C 1
ATOM 2529 O O . GLN B 1 156 ? 18.422 -3.229 0.069 1 81.38 156 GLN B O 1
ATOM 2534 N N . GLY B 1 157 ? 16.438 -3.938 -0.297 1 64.5 157 GLY B N 1
ATOM 2535 C CA . GLY B 1 157 ? 15.836 -2.805 0.387 1 64.5 157 GLY B CA 1
ATOM 2536 C C . GLY B 1 157 ? 15.883 -2.928 1.898 1 64.5 157 GLY B C 1
ATOM 2537 O O . GLY B 1 157 ? 15.68 -1.942 2.613 1 64.5 157 GLY B O 1
ATOM 2538 N N . THR B 1 158 ? 16.078 -4.18 2.471 1 56.03 158 THR B N 1
ATOM 2539 C CA . THR B 1 158 ? 16.188 -4.348 3.914 1 56.03 158 THR B CA 1
ATOM 2540 C C . THR B 1 158 ? 17.641 -4.227 4.363 1 56.03 158 THR B C 1
ATOM 2542 O O . THR B 1 158 ? 18.547 -4.539 3.605 1 56.03 158 THR B O 1
#

pLDDT: mean 93.46, std 11.2, range [30.59, 98.62]

Secondary structure (DSSP, 8-state):
----------HHHHHHHHHHHHHHGGGHHHHHHHHHHHHHHH-HHHHTTSGGGTT--HHHHHH-HHHHHHHHHHHHHHHHHHHTTT-HHHHHHHHHHHHHHHHHTT--THHHHHHHHHHHHHHHHHHGGG--HHHHHHHHHHHHHHHHHHHHHHHHH-/----------HHHHHHHHHHHHHHGGGHHHHHHHHHHHHHHH-HHHHTTSGGGTT--HHHHHH-HHHHHHHHHHHHHHHHHHHTTT-HHHHHHHHHHHHHHHHHTT--THHHHHHHHHHHHHHHHHHGGG--HHHHHHHHHHHHHHHHHHHHHHHHH-